Protein AF-A0AAV0C1N6-F1 (afdb_monomer_lite)

Secondary structure (DSSP, 8-state):
---S---GGGPPPTT--S--PPPPTTPPPHHHHHHHHHHHHH----TTTS--GGGGEETTTTEE-TT--HHHHHHIIIIIHHHHHTTTS-HHHHHHHHHHHHHHHHHT-SS--HHHHHHHHHHHHHHHHHHHTTS-GGG--HHHHGGGGHHHHHHHH--GGGT-HHHHHHHHHHHHHT-S-GGGHHHHHHHHHHHHHHHHHHTTTS-TTS--TTTSPPTT---S----TTS-GGG--SS-S----

Sequence (245 aa):
MTIWCDRPELSVDLEYQGKEVPKAVYQVTEPQKAAILQWLASQKFPDGYCSNLSRCVDMNKLTTTASMKTHDAHVIMQRLLPIALKEMLPEHVWSCITEISLLFQSICSSVLDAASLRRLQESVPILMCNLEKIMPPSFFDTMEHLIIHLPYEALTAGPVFYRWMYRFERFLGELKKKVTNKAHVEASICQAYLQQEISTFSSFYFERDVITRRKRPARNDDIGEDLYENVVSIFNYPGRGKGAA

Foldseek 3Di:
DPDPDPDPQQDDDPVDDDDDGRDAQLDFDLVLLLVLLVVQQPAFFFPPQAPRQVQQGDNVVSDGHPPHDPSNVLCCQQPVVLVSCVVGGDPLNSVLSNVRSPLSVQLQDPDHDLVVLVVCLVCVVVSLVSVPNRDDPVVDDVVSVCSSCSSVCCNPVNHCVVVDCPVVVVVVVVLVVQQPDPVCSPVSSVVSVVVVVVQVVVVVVDDLPDDGPVNPADVWNDPDDDDDPPHDPVRPDPGDRDDDD

pLDDT: mean 83.15, std 16.11, range [27.39, 96.75]

Radius of gyration: 23.85 Å; chains: 1; bounding box: 55×53×66 Å

Organism: NCBI:txid186058

InterPro domains:
  IPR025452 Domain of unknown function DUF4218 [PF13960] (107-220)

Structure (mmCIF, N/CA/C/O backbone):
data_AF-A0AAV0C1N6-F1
#
_entry.id   AF-A0AAV0C1N6-F1
#
loop_
_atom_site.group_PDB
_atom_site.id
_atom_site.type_symbol
_atom_site.label_atom_id
_atom_site.label_alt_id
_atom_site.label_comp_id
_atom_site.label_asym_id
_atom_site.label_entity_id
_atom_site.label_seq_id
_atom_site.pdbx_PDB_ins_code
_atom_site.Cartn_x
_atom_site.Cartn_y
_atom_site.Cartn_z
_atom_site.occupancy
_atom_site.B_iso_or_equiv
_atom_site.auth_seq_id
_atom_site.auth_comp_id
_atom_site.auth_asym_id
_atom_site.auth_atom_id
_atom_site.pdbx_PDB_model_num
ATOM 1 N N . MET A 1 1 ? -24.575 26.498 21.520 1.00 47.03 1 MET A N 1
ATOM 2 C CA . MET A 1 1 ? -23.269 25.965 21.085 1.00 47.03 1 MET A CA 1
ATOM 3 C C . MET A 1 1 ? -23.549 24.892 20.057 1.00 47.03 1 MET A C 1
ATOM 5 O O . MET A 1 1 ? -24.262 23.954 20.382 1.00 47.03 1 MET A O 1
ATOM 9 N N . THR A 1 2 ? -23.088 25.062 18.821 1.00 49.09 2 THR A N 1
ATOM 10 C CA . THR A 1 2 ? -23.138 23.991 17.816 1.00 49.09 2 THR A CA 1
ATOM 11 C C . THR A 1 2 ? -22.336 22.816 18.368 1.00 49.09 2 THR A C 1
ATOM 13 O O . THR A 1 2 ? -21.211 23.028 18.812 1.00 49.09 2 THR A O 1
ATOM 16 N N . ILE A 1 3 ? -22.912 21.618 18.431 1.00 56.94 3 ILE A N 1
ATOM 17 C CA . ILE A 1 3 ? -22.181 20.406 18.814 1.00 56.94 3 ILE A CA 1
ATOM 18 C C . ILE A 1 3 ? -21.429 19.962 17.558 1.00 56.94 3 ILE A C 1
ATOM 20 O O . ILE A 1 3 ? -22.053 19.606 16.564 1.00 56.94 3 ILE A O 1
ATOM 24 N N . TRP A 1 4 ? -20.098 20.066 17.569 1.00 57.09 4 TRP A N 1
ATOM 25 C CA . TRP A 1 4 ? -19.252 19.713 16.416 1.00 57.09 4 TRP A CA 1
ATOM 26 C C . TRP A 1 4 ? -18.982 18.201 16.342 1.00 57.09 4 TRP A C 1
ATOM 28 O O . TRP A 1 4 ? -18.571 17.704 15.300 1.00 57.09 4 TRP A O 1
ATOM 38 N N . CYS A 1 5 ? -19.208 17.469 17.438 1.00 64.50 5 CYS A N 1
ATOM 39 C CA . CYS A 1 5 ? -19.011 16.026 17.536 1.00 64.50 5 CYS A CA 1
ATOM 40 C C . CYS A 1 5 ? -20.025 15.438 18.531 1.00 64.50 5 CYS A C 1
ATOM 42 O O . CYS A 1 5 ? -19.961 15.746 19.720 1.00 64.50 5 CYS A O 1
ATOM 44 N N . ASP A 1 6 ? -20.964 14.627 18.043 1.00 67.44 6 ASP A N 1
ATOM 45 C CA . ASP A 1 6 ? -21.981 13.930 18.846 1.00 67.44 6 ASP A CA 1
ATOM 46 C C . ASP A 1 6 ? -21.521 12.495 19.144 1.00 67.44 6 ASP A C 1
ATOM 48 O O . ASP A 1 6 ? -22.031 11.524 18.590 1.00 67.44 6 ASP A O 1
ATOM 52 N N . ARG A 1 7 ? -20.449 12.375 19.937 1.00 72.19 7 ARG A N 1
ATOM 53 C CA . ARG A 1 7 ? -19.881 11.090 20.379 1.00 72.19 7 ARG A CA 1
ATOM 54 C C . ARG A 1 7 ? -19.762 11.057 21.899 1.00 72.19 7 ARG A C 1
ATOM 56 O O . ARG A 1 7 ? -18.668 11.277 22.431 1.00 72.19 7 ARG A O 1
ATOM 63 N N . PRO A 1 8 ? -20.879 10.846 22.616 1.00 71.00 8 PRO A N 1
ATOM 64 C CA . PRO A 1 8 ? -20.886 10.831 24.076 1.00 71.00 8 PRO A CA 1
ATOM 65 C C . PRO A 1 8 ? -19.970 9.741 24.653 1.00 71.00 8 PRO A C 1
ATOM 67 O O . PRO A 1 8 ? -19.399 9.922 25.719 1.00 71.00 8 PRO A O 1
ATOM 70 N N . GLU A 1 9 ? -19.743 8.642 23.933 1.00 71.12 9 GLU A N 1
ATOM 71 C CA . GLU A 1 9 ? -18.827 7.570 24.333 1.00 71.12 9 GLU A CA 1
ATOM 72 C C . GLU A 1 9 ? -17.346 7.985 24.359 1.00 71.12 9 GLU A C 1
ATOM 74 O O . GLU A 1 9 ? -16.529 7.294 24.963 1.00 71.12 9 GLU A O 1
ATOM 79 N N . LEU A 1 10 ? -16.998 9.110 23.727 1.00 74.75 10 LEU A N 1
ATOM 80 C CA . LEU A 1 10 ? -15.653 9.691 23.721 1.00 74.75 10 LEU A CA 1
ATOM 81 C C . LEU A 1 10 ? -15.563 11.000 24.519 1.00 74.75 10 LEU A C 1
ATOM 83 O O . LEU A 1 10 ? -14.530 11.672 24.466 1.00 74.75 10 LEU A O 1
ATOM 87 N N . SER A 1 11 ? -16.619 11.390 25.244 1.00 71.88 11 SER A N 1
ATOM 88 C CA . SER A 1 11 ? -16.603 12.626 26.024 1.00 71.88 11 SER A CA 1
ATOM 89 C C . SER A 1 11 ? -15.612 12.521 27.182 1.00 71.88 11 SER A C 1
ATOM 91 O O . SER A 1 11 ? -15.685 11.593 27.987 1.00 71.88 11 SER A O 1
ATOM 93 N N . VAL A 1 12 ? -14.701 13.488 27.276 1.00 70.50 12 VAL A N 1
ATOM 94 C CA . VAL A 1 12 ? -13.804 13.640 28.426 1.00 70.50 12 VAL A CA 1
ATOM 95 C C . VAL A 1 12 ? -14.460 14.607 29.404 1.00 70.50 12 VAL A C 1
ATOM 97 O O . VAL A 1 12 ? -14.842 15.709 29.007 1.00 70.50 12 VAL A O 1
ATOM 100 N N . ASP A 1 13 ? -14.592 14.205 30.667 1.00 65.38 13 ASP A N 1
ATOM 101 C CA . ASP A 1 13 ? -15.149 15.071 31.706 1.00 65.38 13 ASP A CA 1
ATOM 102 C C . ASP A 1 13 ? -14.221 16.276 31.942 1.00 65.38 13 ASP A C 1
ATOM 104 O O . ASP A 1 13 ? -13.035 16.120 32.248 1.00 65.38 13 ASP A O 1
ATOM 108 N N . LEU A 1 14 ? -14.747 17.493 31.770 1.00 62.44 14 LEU A N 1
ATOM 109 C CA . LEU A 1 14 ? -13.958 18.736 31.798 1.00 62.44 14 LEU A CA 1
ATOM 110 C C . LEU A 1 14 ? -13.447 19.105 33.204 1.00 62.44 14 LEU A C 1
ATOM 112 O O . LEU A 1 14 ? -12.559 19.946 33.329 1.00 62.44 14 LEU A O 1
ATOM 116 N N . GLU A 1 15 ? -13.968 18.468 34.255 1.00 64.38 15 GLU A N 1
ATOM 117 C CA . GLU A 1 15 ? -13.554 18.676 35.652 1.00 64.38 15 GLU A CA 1
ATOM 118 C C . GLU A 1 15 ? -12.385 17.764 36.096 1.00 64.38 15 GLU A C 1
ATOM 120 O O . GLU A 1 15 ? -12.012 17.745 37.270 1.00 64.38 15 GLU A O 1
ATOM 125 N N . TYR A 1 16 ? -11.783 16.981 35.191 1.00 56.47 16 TYR A N 1
ATOM 126 C CA . TYR A 1 16 ? -11.083 15.758 35.592 1.00 56.47 16 TYR A CA 1
ATOM 127 C C . TYR A 1 16 ? -9.547 15.832 35.718 1.00 56.47 16 TYR A C 1
ATOM 129 O O . TYR A 1 16 ? -8.805 16.079 34.767 1.00 56.47 16 TYR A O 1
ATOM 137 N N . GLN A 1 17 ? -9.065 15.499 36.923 1.00 54.69 17 GLN A N 1
ATOM 138 C CA . GLN A 1 17 ? -7.661 15.359 37.328 1.00 54.69 17 GLN A CA 1
ATOM 139 C C . GLN A 1 17 ? -7.083 13.967 36.980 1.00 54.69 17 GLN A C 1
ATOM 141 O O . GLN A 1 17 ? -6.813 13.148 37.857 1.00 54.69 17 GLN A O 1
ATOM 146 N N . GLY A 1 18 ? -6.848 13.696 35.695 1.00 57.91 18 GLY A N 1
ATOM 147 C CA . GLY A 1 18 ? -5.822 12.723 35.287 1.00 57.91 18 GLY A CA 1
ATOM 148 C C . GLY A 1 18 ? -6.138 11.224 35.401 1.00 57.91 18 GLY A C 1
ATOM 149 O O . GLY A 1 18 ? -5.223 10.446 35.667 1.00 57.91 18 GLY A O 1
ATOM 150 N N . LYS A 1 19 ? -7.369 10.774 35.138 1.00 61.16 19 LYS A N 1
ATOM 151 C CA . LYS A 1 19 ? -7.643 9.345 34.892 1.00 61.16 19 LYS A CA 1
ATOM 152 C C . LYS A 1 19 ? -8.283 9.109 33.512 1.00 61.16 19 LYS A C 1
ATOM 154 O O . LYS A 1 19 ? -8.928 9.978 32.943 1.00 61.16 19 LYS A O 1
ATOM 159 N N . GLU A 1 20 ? -7.964 7.935 32.987 1.00 63.69 20 GLU A N 1
ATOM 160 C CA . GLU A 1 20 ? -8.370 7.257 31.749 1.00 63.69 20 GLU A CA 1
ATOM 161 C C . GLU A 1 20 ? -9.344 7.979 30.796 1.00 63.69 20 GLU A C 1
ATOM 163 O O . GLU A 1 20 ? -10.537 8.108 31.051 1.00 63.69 20 GLU A O 1
ATOM 168 N N . VAL A 1 21 ? -8.817 8.363 29.627 1.00 71.75 21 VAL A N 1
ATOM 169 C CA . VAL A 1 21 ? -9.611 8.769 28.458 1.00 71.75 21 VAL A CA 1
ATOM 170 C C . VAL A 1 21 ? -10.354 7.537 27.923 1.00 71.75 21 VAL A C 1
ATOM 172 O O . VAL A 1 21 ? -9.720 6.484 27.777 1.00 71.75 21 VAL A O 1
ATOM 175 N N . PRO A 1 22 ? -11.660 7.634 27.604 1.00 76.12 22 PRO A N 1
ATOM 176 C CA . PRO A 1 22 ? -12.406 6.517 27.042 1.00 76.12 22 PRO A CA 1
ATOM 177 C C . PRO A 1 22 ? -11.740 6.004 25.763 1.00 76.12 22 PRO A C 1
ATOM 179 O O . PRO A 1 22 ? -11.339 6.761 24.875 1.00 76.12 22 PRO A O 1
ATOM 182 N N . LYS A 1 23 ? -11.594 4.682 25.691 1.00 81.50 23 LYS A N 1
ATOM 183 C CA . LYS A 1 23 ? -10.919 4.016 24.583 1.00 81.50 23 LYS A CA 1
ATOM 184 C C . LYS A 1 23 ? -11.791 4.086 23.332 1.00 81.50 23 LYS A C 1
ATOM 186 O O . LYS A 1 23 ? -12.927 3.617 23.336 1.00 81.50 23 LYS A O 1
ATOM 191 N N . ALA A 1 24 ? -11.232 4.593 22.239 1.00 86.56 24 ALA A N 1
ATOM 192 C CA . ALA A 1 24 ? -11.947 4.621 20.973 1.00 86.56 24 ALA A CA 1
ATOM 193 C C . ALA A 1 24 ? -12.161 3.219 20.390 1.00 86.56 24 ALA A C 1
ATOM 195 O O . ALA A 1 24 ? -11.314 2.333 20.519 1.00 86.56 24 ALA A O 1
ATOM 196 N N . VAL A 1 25 ? -13.279 3.039 19.684 1.00 89.31 25 VAL A N 1
ATOM 197 C CA . VAL A 1 25 ? -13.686 1.757 19.075 1.00 89.31 25 VAL A CA 1
ATOM 198 C C . VAL A 1 25 ? -12.683 1.218 18.047 1.00 89.31 25 VAL A C 1
ATOM 200 O O . VAL A 1 25 ? -12.609 0.011 17.833 1.00 89.31 25 VAL A O 1
ATOM 203 N N . TYR A 1 26 ? -11.881 2.098 17.442 1.00 88.38 26 TYR A N 1
ATOM 204 C CA . TYR A 1 26 ? -10.821 1.758 16.488 1.00 88.38 26 TYR A CA 1
ATOM 205 C C . TYR A 1 26 ? -9.457 1.486 17.149 1.00 88.38 26 TYR A C 1
ATOM 207 O O . TYR A 1 26 ? -8.487 1.161 16.466 1.00 88.38 26 TYR A O 1
ATOM 215 N N . GLN A 1 27 ? -9.338 1.639 18.471 1.00 90.19 27 GLN A N 1
ATOM 216 C CA . GLN A 1 27 ? -8.071 1.472 19.173 1.00 90.19 27 GLN A CA 1
ATOM 217 C C . GLN A 1 27 ? -7.846 0.005 19.566 1.00 90.19 27 GLN A C 1
ATOM 219 O O . GLN A 1 27 ? -8.648 -0.613 20.264 1.00 90.19 27 GLN A O 1
ATOM 224 N N . VAL A 1 28 ? -6.689 -0.542 19.203 1.00 91.69 28 VAL A N 1
ATOM 225 C CA . VAL A 1 28 ? -6.221 -1.860 19.665 1.00 91.69 28 VAL A CA 1
ATOM 226 C C . VAL A 1 28 ? -5.420 -1.736 20.969 1.00 91.69 28 VAL A C 1
ATOM 228 O O . VAL A 1 28 ? -4.717 -0.745 21.185 1.00 91.69 28 VAL A O 1
ATOM 231 N N . THR A 1 29 ? -5.546 -2.719 21.866 1.00 92.31 29 THR A N 1
ATOM 232 C CA . THR A 1 29 ? -4.771 -2.787 23.121 1.00 92.31 29 THR A CA 1
ATOM 233 C C . THR A 1 29 ? -3.306 -3.141 22.852 1.00 92.31 29 THR A C 1
ATOM 235 O O . THR A 1 29 ? -2.970 -3.631 21.777 1.00 92.31 29 THR A O 1
ATOM 238 N N . GLU A 1 30 ? -2.409 -2.925 23.816 1.00 92.50 30 GLU A N 1
ATOM 239 C CA . GLU A 1 30 ? -0.997 -3.313 23.659 1.00 92.50 30 GLU A CA 1
ATOM 240 C C . GLU A 1 30 ? -0.789 -4.817 23.398 1.00 92.50 30 GLU A C 1
ATOM 242 O O . GLU A 1 30 ? -0.046 -5.135 22.468 1.00 92.50 30 GLU A O 1
ATOM 247 N N . PRO A 1 31 ? -1.479 -5.751 24.091 1.00 94.38 31 PRO A N 1
ATOM 248 C CA . PRO A 1 31 ? -1.412 -7.171 23.746 1.00 94.38 31 PRO A CA 1
ATOM 249 C C . PRO A 1 31 ? -1.870 -7.462 22.312 1.00 94.38 31 PRO A C 1
ATOM 251 O O . PRO A 1 31 ? -1.223 -8.231 21.603 1.00 94.38 31 PRO A O 1
ATOM 254 N N . GLN A 1 32 ? -2.947 -6.808 21.855 1.00 94.44 32 GLN A N 1
ATOM 255 C CA . GLN A 1 32 ? -3.422 -6.938 20.474 1.00 94.44 32 GLN A CA 1
ATOM 256 C C . GLN A 1 32 ? -2.386 -6.393 19.480 1.00 94.44 32 GLN A C 1
ATOM 258 O O . GLN A 1 32 ? -2.094 -7.047 18.483 1.00 94.44 32 GLN A O 1
ATOM 263 N N . LYS A 1 33 ? -1.768 -5.236 19.763 1.00 94.25 33 LYS A N 1
ATOM 264 C CA . LYS A 1 33 ? -0.683 -4.676 18.938 1.00 94.25 33 LYS A CA 1
ATOM 265 C C . LYS A 1 33 ? 0.504 -5.628 18.846 1.00 94.25 33 LYS A C 1
ATOM 267 O O . LYS A 1 33 ? 1.001 -5.858 17.748 1.00 94.25 33 LYS A O 1
ATOM 272 N N . ALA A 1 34 ? 0.943 -6.195 19.969 1.00 95.62 34 ALA A N 1
ATOM 273 C CA . ALA A 1 34 ? 2.042 -7.155 19.993 1.00 95.62 34 ALA A CA 1
ATOM 274 C C . ALA A 1 34 ? 1.727 -8.388 19.132 1.00 95.62 34 ALA A C 1
ATOM 276 O O . ALA A 1 34 ? 2.558 -8.785 18.317 1.00 95.62 34 ALA A O 1
ATOM 277 N N . ALA A 1 35 ? 0.510 -8.932 19.241 1.00 95.75 35 ALA A N 1
ATOM 278 C CA . ALA A 1 35 ? 0.059 -10.055 18.422 1.00 95.75 35 ALA A CA 1
ATOM 279 C C . ALA A 1 35 ? 0.029 -9.710 16.922 1.00 95.75 35 ALA A C 1
ATOM 281 O O . ALA A 1 35 ? 0.558 -10.469 16.108 1.00 95.75 35 ALA A O 1
ATOM 282 N N . ILE A 1 36 ? -0.515 -8.543 16.555 1.00 94.69 36 ILE A N 1
ATOM 283 C CA . ILE A 1 36 ? -0.552 -8.057 15.166 1.00 94.69 36 ILE A CA 1
ATOM 284 C C . ILE A 1 36 ? 0.864 -7.923 14.601 1.00 94.69 36 ILE A C 1
ATOM 286 O O . ILE A 1 36 ? 1.132 -8.382 13.494 1.00 94.69 36 ILE A O 1
ATOM 290 N N . LEU A 1 37 ? 1.779 -7.303 15.346 1.00 94.56 37 LEU A N 1
ATOM 291 C CA . LEU A 1 37 ? 3.147 -7.056 14.892 1.00 94.56 37 LEU A CA 1
ATOM 292 C C . LEU A 1 37 ? 3.970 -8.341 14.802 1.00 94.56 37 LEU A C 1
ATOM 294 O O . LEU A 1 37 ? 4.727 -8.516 13.847 1.00 94.56 37 LEU A O 1
ATOM 298 N N . GLN A 1 38 ? 3.783 -9.267 15.741 1.00 94.75 38 GLN A N 1
ATOM 299 C CA . GLN A 1 38 ? 4.402 -10.587 15.686 1.00 94.75 38 GLN A CA 1
ATOM 300 C C . GLN A 1 38 ? 3.891 -11.393 14.486 1.00 94.75 38 GLN A C 1
ATOM 302 O O . GLN A 1 38 ? 4.687 -12.016 13.782 1.00 94.75 38 GLN A O 1
ATOM 307 N N . TRP A 1 39 ? 2.582 -11.349 14.218 1.00 94.75 39 TRP A N 1
ATOM 308 C CA . TRP A 1 39 ? 1.996 -11.948 13.021 1.00 94.75 39 TRP A CA 1
ATOM 309 C C . TRP A 1 39 ? 2.540 -11.293 11.749 1.00 94.75 39 TRP A C 1
ATOM 311 O O . TRP A 1 39 ? 2.964 -11.993 10.835 1.00 94.75 39 TRP A O 1
ATOM 321 N N . LEU A 1 40 ? 2.615 -9.962 11.699 1.00 92.75 40 LEU A N 1
ATOM 322 C CA . LEU A 1 40 ? 3.131 -9.234 10.542 1.00 92.75 40 LEU A CA 1
ATOM 323 C C . LEU A 1 40 ? 4.593 -9.597 10.249 1.00 92.75 40 LEU A C 1
ATOM 325 O O . LEU A 1 40 ? 4.960 -9.813 9.096 1.00 92.75 40 LEU A O 1
ATOM 329 N N . ALA A 1 41 ? 5.415 -9.716 11.295 1.00 91.75 41 ALA A N 1
ATOM 330 C CA . ALA A 1 41 ? 6.815 -10.110 11.189 1.00 91.75 41 ALA A CA 1
ATOM 331 C C . ALA A 1 41 ? 7.007 -11.574 10.757 1.00 91.75 41 ALA A C 1
ATOM 333 O O . ALA A 1 41 ? 8.065 -11.910 10.222 1.00 91.75 41 ALA A O 1
ATOM 334 N N . SER A 1 42 ? 6.016 -12.446 10.979 1.00 91.94 42 SER A N 1
ATOM 335 C CA . SER A 1 42 ? 6.075 -13.850 10.560 1.00 91.94 42 SER A CA 1
ATOM 336 C C . SER A 1 42 ? 5.644 -14.073 9.108 1.00 91.94 42 SER A C 1
ATOM 338 O O . SER A 1 42 ? 5.947 -15.130 8.546 1.00 91.94 42 SER A O 1
ATOM 340 N N . GLN A 1 43 ? 4.992 -13.085 8.481 1.00 89.38 43 GLN A N 1
ATOM 341 C CA . GLN A 1 43 ? 4.530 -13.196 7.099 1.00 89.38 43 GLN A CA 1
ATOM 342 C C . GLN A 1 43 ? 5.702 -13.260 6.117 1.00 89.38 43 GLN A C 1
ATOM 344 O O . GLN A 1 43 ? 6.675 -12.510 6.209 1.00 89.38 43 GLN A O 1
ATOM 349 N N . LYS A 1 44 ? 5.583 -14.154 5.133 1.00 86.25 44 LYS A N 1
ATOM 350 C CA . LYS A 1 44 ? 6.545 -14.319 4.041 1.00 86.25 44 LYS A CA 1
ATOM 351 C C . LYS A 1 44 ? 5.836 -14.161 2.710 1.00 86.25 44 LYS A C 1
ATOM 353 O O . LYS A 1 44 ? 4.728 -14.658 2.535 1.00 86.25 44 LYS A O 1
ATOM 358 N N . PHE A 1 45 ? 6.508 -13.497 1.778 1.00 83.50 45 PHE A N 1
ATOM 359 C CA . PHE A 1 45 ? 5.987 -13.213 0.448 1.00 83.50 45 PHE A CA 1
ATOM 360 C C . PHE A 1 45 ? 6.936 -13.741 -0.630 1.00 83.50 45 PHE A C 1
ATOM 362 O O . PHE A 1 45 ? 8.139 -13.857 -0.365 1.00 83.50 45 PHE A O 1
ATOM 369 N N . PRO A 1 46 ? 6.420 -14.028 -1.840 1.00 81.69 46 PRO A N 1
ATOM 370 C CA . PRO A 1 46 ? 7.256 -14.318 -2.999 1.00 81.69 46 PRO A CA 1
ATOM 371 C C . PRO A 1 46 ? 8.269 -13.200 -3.264 1.00 81.69 46 PRO A C 1
ATOM 373 O O . PRO A 1 46 ? 8.005 -12.019 -3.000 1.00 81.69 46 PRO A O 1
ATOM 376 N N . ASP A 1 47 ? 9.427 -13.562 -3.818 1.00 73.50 47 ASP A N 1
ATOM 377 C CA . ASP A 1 47 ? 10.445 -12.580 -4.184 1.00 73.50 47 ASP A CA 1
ATOM 378 C C . ASP A 1 47 ? 9.888 -11.512 -5.140 1.00 73.50 47 ASP A C 1
ATOM 380 O O . ASP A 1 47 ? 9.121 -11.787 -6.061 1.00 73.50 47 ASP A O 1
ATOM 384 N N . GLY A 1 48 ? 10.255 -10.257 -4.891 1.00 77.19 48 GLY A N 1
ATOM 385 C CA . GLY A 1 48 ? 9.753 -9.107 -5.643 1.00 77.19 48 GLY A CA 1
ATOM 386 C C . GLY A 1 48 ? 8.326 -8.650 -5.304 1.00 77.19 48 GLY A C 1
ATOM 387 O O . GLY A 1 48 ? 7.957 -7.559 -5.746 1.00 77.19 48 GLY A O 1
ATOM 388 N N . TYR A 1 49 ? 7.550 -9.398 -4.504 1.00 83.00 49 TYR A N 1
ATOM 389 C CA . TYR A 1 49 ? 6.180 -9.014 -4.131 1.00 83.00 49 TYR A CA 1
ATOM 390 C C . TYR A 1 49 ? 6.105 -8.010 -2.978 1.00 83.00 49 TYR A C 1
ATOM 392 O O . TYR A 1 49 ? 5.333 -7.063 -3.039 1.00 83.00 49 TYR A O 1
ATOM 400 N N . CYS A 1 50 ? 6.883 -8.202 -1.916 1.00 86.38 50 CYS A N 1
ATOM 401 C CA . CYS A 1 50 ? 6.962 -7.298 -0.768 1.00 86.38 50 CYS A CA 1
ATOM 402 C C . CYS A 1 50 ? 8.336 -7.467 -0.113 1.00 86.38 50 CYS A C 1
ATOM 404 O O . CYS A 1 50 ? 8.959 -8.525 -0.240 1.00 86.38 50 CYS A O 1
ATOM 406 N N . SER A 1 51 ? 8.856 -6.426 0.539 1.00 87.00 51 SER A N 1
ATOM 407 C CA . SER A 1 51 ? 10.086 -6.575 1.314 1.00 87.00 51 SER A CA 1
ATOM 408 C C . SER A 1 51 ? 9.847 -7.412 2.579 1.00 87.00 51 SER A C 1
ATOM 410 O O . SER A 1 51 ? 8.715 -7.731 2.938 1.00 87.00 51 SER A O 1
ATOM 412 N N . ASN A 1 52 ? 10.925 -7.817 3.257 1.00 88.69 52 ASN A N 1
ATOM 413 C CA . ASN A 1 52 ? 10.791 -8.557 4.507 1.00 88.69 52 ASN A CA 1
ATOM 414 C C . ASN A 1 52 ? 10.203 -7.647 5.602 1.00 88.69 52 ASN A C 1
ATOM 416 O O . ASN A 1 52 ? 10.933 -6.848 6.197 1.00 88.69 52 ASN A O 1
ATOM 420 N N . LEU A 1 53 ? 8.907 -7.819 5.883 1.00 89.75 53 LEU A N 1
ATOM 421 C CA . LEU A 1 53 ? 8.156 -7.025 6.856 1.00 89.75 53 LEU A CA 1
ATOM 422 C C . LEU A 1 53 ? 8.684 -7.163 8.285 1.00 89.75 53 LEU A C 1
ATOM 424 O O . LEU A 1 53 ? 8.505 -6.242 9.077 1.00 89.75 53 LEU A O 1
ATOM 428 N N . SER A 1 54 ? 9.414 -8.236 8.612 1.00 89.88 54 SER A N 1
ATOM 429 C CA . SER A 1 54 ? 10.055 -8.378 9.924 1.00 89.88 54 SER A CA 1
ATOM 430 C C . SER A 1 54 ? 11.057 -7.252 10.205 1.00 89.88 54 SER A C 1
ATOM 432 O O . SER A 1 54 ? 11.294 -6.909 11.358 1.00 89.88 54 SER A O 1
ATOM 434 N N . ARG A 1 55 ? 11.644 -6.651 9.158 1.00 89.56 55 ARG A N 1
ATOM 435 C CA . ARG A 1 55 ? 12.548 -5.494 9.275 1.00 89.56 55 ARG A CA 1
ATOM 436 C C . ARG A 1 55 ? 11.803 -4.173 9.475 1.00 89.56 55 ARG A C 1
ATOM 438 O O . ARG A 1 55 ? 12.433 -3.168 9.792 1.00 89.56 55 ARG A O 1
ATOM 445 N N . CYS A 1 56 ? 10.491 -4.171 9.256 1.00 89.94 56 CYS A N 1
ATOM 446 C CA . CYS A 1 56 ? 9.621 -3.009 9.387 1.00 89.94 56 CYS A CA 1
ATOM 447 C C . CYS A 1 56 ? 8.852 -2.991 10.714 1.00 89.94 56 CYS A C 1
ATOM 449 O O . CYS A 1 56 ? 8.013 -2.116 10.907 1.00 89.94 56 CYS A O 1
ATOM 451 N N . VAL A 1 57 ? 9.116 -3.933 11.623 1.00 91.81 57 VAL A N 1
ATOM 452 C CA . VAL A 1 57 ? 8.440 -4.056 12.918 1.00 91.81 57 VAL A CA 1
ATOM 453 C C . VAL A 1 57 ? 9.421 -3.748 14.048 1.00 91.81 57 VAL A C 1
ATOM 455 O O . VAL A 1 57 ? 10.513 -4.307 14.100 1.00 91.81 57 VAL A O 1
ATOM 458 N N . ASP A 1 58 ? 9.014 -2.879 14.973 1.00 92.31 58 ASP A N 1
ATOM 459 C CA . ASP A 1 58 ? 9.716 -2.599 16.224 1.00 92.31 58 ASP A CA 1
ATOM 460 C C . ASP A 1 58 ? 8.882 -3.135 17.396 1.00 92.31 58 ASP A C 1
ATOM 462 O O . ASP A 1 58 ? 7.912 -2.511 17.838 1.00 92.31 58 ASP A O 1
ATOM 466 N N . MET A 1 59 ? 9.267 -4.313 17.896 1.00 92.31 59 MET A N 1
ATOM 467 C CA . MET A 1 59 ? 8.593 -4.966 19.023 1.00 92.31 59 MET A CA 1
ATOM 468 C C . MET A 1 59 ? 8.834 -4.256 20.360 1.00 92.31 59 MET A C 1
ATOM 470 O O . MET A 1 59 ? 8.026 -4.417 21.268 1.00 92.31 59 MET A O 1
ATOM 474 N N . ASN A 1 60 ? 9.893 -3.449 20.491 1.00 90.94 60 ASN A N 1
ATOM 475 C CA . ASN A 1 60 ? 10.155 -2.706 21.727 1.00 90.94 60 ASN A CA 1
ATOM 476 C C . ASN A 1 60 ? 9.216 -1.503 21.850 1.00 90.94 60 ASN A C 1
ATOM 478 O O . ASN A 1 60 ? 8.768 -1.171 22.942 1.00 90.94 60 ASN A O 1
ATOM 482 N N . LYS A 1 61 ? 8.918 -0.847 20.723 1.00 91.75 61 LYS A N 1
ATOM 483 C CA . LYS A 1 61 ? 8.011 0.311 20.661 1.00 91.75 61 LYS A CA 1
ATOM 484 C C . LYS A 1 61 ? 6.569 -0.049 20.295 1.00 91.75 61 LYS A C 1
ATOM 486 O O . LYS A 1 61 ? 5.739 0.851 20.208 1.00 91.75 61 LYS A O 1
ATOM 491 N N . LEU A 1 62 ? 6.283 -1.329 20.039 1.00 92.50 62 LEU A N 1
ATOM 492 C CA . LEU A 1 62 ? 4.998 -1.824 19.532 1.00 92.50 62 LEU A CA 1
ATOM 493 C C . LEU A 1 62 ? 4.474 -0.993 18.349 1.00 92.50 62 LEU A C 1
ATOM 495 O O . LEU A 1 62 ? 3.311 -0.586 18.307 1.00 92.50 62 LEU A O 1
ATOM 499 N N . THR A 1 63 ? 5.353 -0.738 17.379 1.00 91.25 63 THR A N 1
ATOM 500 C CA . THR A 1 63 ? 5.039 0.061 16.191 1.00 91.25 63 THR A CA 1
ATOM 501 C C . THR A 1 63 ? 5.737 -0.479 14.947 1.00 91.25 63 THR A C 1
ATOM 503 O O . THR A 1 63 ? 6.638 -1.316 15.022 1.00 91.25 63 THR A O 1
ATOM 506 N N . THR A 1 64 ? 5.334 0.013 13.782 1.00 87.69 64 THR A N 1
ATOM 507 C CA . THR A 1 64 ? 6.086 -0.181 12.543 1.00 87.69 64 THR A CA 1
ATOM 508 C C . THR A 1 64 ? 7.181 0.873 12.409 1.00 87.69 64 THR A C 1
ATOM 510 O O . THR A 1 64 ? 7.017 2.019 12.831 1.00 87.69 64 THR A O 1
ATOM 513 N N . THR A 1 65 ? 8.309 0.518 11.805 1.00 83.81 65 THR A N 1
ATOM 514 C CA . THR A 1 65 ? 9.444 1.431 11.659 1.00 83.81 65 THR A CA 1
ATOM 515 C C . THR A 1 65 ? 9.135 2.544 10.656 1.00 83.81 65 THR A C 1
ATOM 517 O O . THR A 1 65 ? 8.461 2.340 9.645 1.00 83.81 65 THR A O 1
ATOM 520 N N . ALA A 1 66 ? 9.723 3.724 10.875 1.00 73.81 66 ALA A N 1
ATOM 521 C CA . ALA A 1 66 ? 9.629 4.847 9.936 1.00 73.81 66 ALA A CA 1
ATOM 522 C C . ALA A 1 66 ? 10.307 4.572 8.574 1.00 73.81 66 ALA A C 1
ATOM 524 O O . ALA A 1 66 ? 10.182 5.357 7.642 1.00 73.81 66 ALA A O 1
ATOM 525 N N . SER A 1 67 ? 11.050 3.467 8.454 1.00 78.81 67 SER A N 1
ATOM 526 C CA . SER A 1 67 ? 11.760 3.054 7.240 1.00 78.81 67 SER A CA 1
ATOM 527 C C . SER A 1 67 ? 10.931 2.170 6.303 1.00 78.81 67 SER A C 1
ATOM 529 O O . SER A 1 67 ? 11.467 1.683 5.302 1.00 78.81 67 SER A O 1
ATOM 531 N N . MET A 1 68 ? 9.650 1.933 6.609 1.00 87.38 68 MET A N 1
ATOM 532 C CA . MET A 1 68 ? 8.767 1.166 5.735 1.00 87.38 68 MET A CA 1
ATOM 533 C C . MET A 1 68 ? 8.616 1.865 4.383 1.00 87.38 68 MET A C 1
ATOM 535 O O . MET A 1 68 ? 8.321 3.057 4.301 1.00 87.38 68 MET A O 1
ATOM 539 N N . LYS A 1 69 ? 8.814 1.115 3.298 1.00 86.38 69 LYS A N 1
ATOM 540 C CA . LYS A 1 69 ? 8.601 1.649 1.954 1.00 86.38 69 LYS A CA 1
ATOM 541 C C . LYS A 1 69 ? 7.107 1.751 1.680 1.00 86.38 69 LYS A C 1
ATOM 543 O O . LYS A 1 69 ? 6.340 0.873 2.062 1.00 86.38 69 LYS A O 1
ATOM 548 N N . THR A 1 70 ? 6.717 2.770 0.925 1.00 87.56 70 THR A N 1
ATOM 549 C CA . THR A 1 70 ? 5.331 3.007 0.484 1.00 87.56 70 THR A CA 1
ATOM 550 C C . THR A 1 70 ? 4.707 1.783 -0.186 1.00 87.56 70 THR A C 1
ATOM 552 O O . THR A 1 70 ? 3.564 1.444 0.091 1.00 87.56 70 THR A O 1
ATOM 555 N N . HIS A 1 71 ? 5.479 1.060 -0.997 1.00 87.69 71 HIS A N 1
ATOM 556 C CA . HIS A 1 71 ? 5.046 -0.201 -1.597 1.00 87.69 71 HIS A CA 1
ATOM 557 C C . HIS A 1 71 ? 4.652 -1.269 -0.561 1.00 87.69 71 HIS A C 1
ATOM 559 O O . HIS A 1 71 ? 3.638 -1.939 -0.728 1.00 87.69 71 HIS A O 1
ATOM 565 N N . ASP A 1 72 ? 5.425 -1.421 0.516 1.00 90.50 72 ASP A N 1
ATOM 566 C CA . ASP A 1 72 ? 5.128 -2.403 1.564 1.00 90.50 72 ASP A CA 1
ATOM 567 C C . ASP A 1 72 ? 3.909 -1.964 2.388 1.00 90.50 72 ASP A C 1
ATOM 569 O O . ASP A 1 72 ? 3.044 -2.782 2.697 1.00 90.50 72 ASP A O 1
ATOM 573 N N . ALA A 1 73 ? 3.769 -0.657 2.636 1.00 91.06 73 ALA A N 1
ATOM 574 C CA . ALA A 1 73 ? 2.567 -0.086 3.241 1.00 91.06 73 ALA A CA 1
ATOM 575 C C . ALA A 1 73 ? 1.311 -0.346 2.386 1.00 91.06 73 ALA A C 1
ATOM 577 O O . ALA A 1 73 ? 0.266 -0.713 2.920 1.00 91.06 73 ALA A O 1
ATOM 578 N N . HIS A 1 74 ? 1.414 -0.241 1.055 1.00 90.38 74 HIS A N 1
ATOM 579 C CA . HIS A 1 74 ? 0.325 -0.581 0.134 1.00 90.38 74 HIS A CA 1
ATOM 580 C C . HIS A 1 74 ? -0.054 -2.064 0.198 1.00 90.38 74 HIS A C 1
ATOM 582 O O . HIS A 1 74 ? -1.242 -2.382 0.200 1.00 90.38 74 HIS A O 1
ATOM 588 N N . VAL A 1 75 ? 0.923 -2.974 0.284 1.00 91.94 75 VAL A N 1
ATOM 589 C CA . VAL A 1 75 ? 0.649 -4.411 0.459 1.00 91.94 75 VAL A CA 1
ATOM 590 C C . VAL A 1 75 ? -0.097 -4.658 1.771 1.00 91.94 75 VAL A C 1
ATOM 592 O O . VAL A 1 75 ? -1.100 -5.377 1.778 1.00 91.94 75 VAL A O 1
ATOM 595 N N . ILE A 1 76 ? 0.335 -4.018 2.863 1.00 93.44 76 ILE A N 1
ATOM 596 C CA . ILE A 1 76 ? -0.352 -4.104 4.157 1.00 93.44 76 ILE A CA 1
ATOM 597 C C . ILE A 1 76 ? -1.794 -3.618 4.016 1.00 93.44 76 ILE A C 1
ATOM 599 O O . ILE A 1 76 ? -2.717 -4.368 4.322 1.00 93.44 76 ILE A O 1
ATOM 603 N N . MET A 1 77 ? -1.992 -2.413 3.485 1.00 93.38 77 MET A N 1
ATOM 604 C CA . MET A 1 77 ? -3.308 -1.800 3.320 1.00 93.38 77 MET A CA 1
ATOM 605 C C . MET A 1 77 ? -4.242 -2.634 2.435 1.00 93.38 77 MET A C 1
ATOM 607 O O . MET A 1 77 ? -5.412 -2.777 2.762 1.00 93.38 77 MET A O 1
ATOM 611 N N . GLN A 1 78 ? -3.757 -3.205 1.331 1.00 93.00 78 GLN A N 1
ATOM 612 C CA . GLN A 1 78 ? -4.599 -3.919 0.361 1.00 93.00 78 GLN A CA 1
ATOM 613 C C . GLN A 1 78 ? -4.909 -5.368 0.744 1.00 93.00 78 GLN A C 1
ATOM 615 O O . GLN A 1 78 ? -5.900 -5.926 0.268 1.00 93.00 78 GLN A O 1
ATOM 620 N N . ARG A 1 79 ? -4.027 -6.022 1.509 1.00 92.25 79 ARG A N 1
ATOM 621 C CA . ARG A 1 79 ? -4.088 -7.480 1.712 1.00 92.25 79 ARG A CA 1
ATOM 622 C C . ARG A 1 79 ? -4.060 -7.899 3.171 1.00 92.25 79 ARG A C 1
ATOM 624 O O . ARG A 1 79 ? -4.767 -8.833 3.531 1.00 92.25 79 ARG A O 1
ATOM 631 N N . LEU A 1 80 ? -3.236 -7.258 3.994 1.00 94.31 80 LEU A N 1
ATOM 632 C CA . LEU A 1 80 ? -2.931 -7.763 5.336 1.00 94.31 80 LEU A CA 1
ATOM 633 C C . LEU A 1 80 ? -3.790 -7.113 6.412 1.00 94.31 80 LEU A C 1
ATOM 635 O O . LEU A 1 80 ? -4.139 -7.777 7.380 1.00 94.31 80 LEU A O 1
ATOM 639 N N . LEU A 1 81 ? -4.160 -5.846 6.237 1.00 93.06 81 LEU A N 1
ATOM 640 C CA . LEU A 1 81 ? -4.896 -5.068 7.227 1.00 93.06 81 LEU A CA 1
ATOM 641 C C . LEU A 1 81 ? -6.253 -5.704 7.603 1.00 93.06 81 LEU A C 1
ATOM 643 O O . LEU A 1 81 ? -6.501 -5.852 8.802 1.00 93.06 81 LEU A O 1
ATOM 647 N N . PRO A 1 82 ? -7.084 -6.191 6.653 1.00 94.44 82 PRO A N 1
ATOM 648 C CA . PRO A 1 82 ? -8.331 -6.881 6.995 1.00 94.44 82 PRO A CA 1
ATOM 649 C C . PRO A 1 82 ? -8.100 -8.179 7.765 1.00 94.44 82 PRO A C 1
ATOM 651 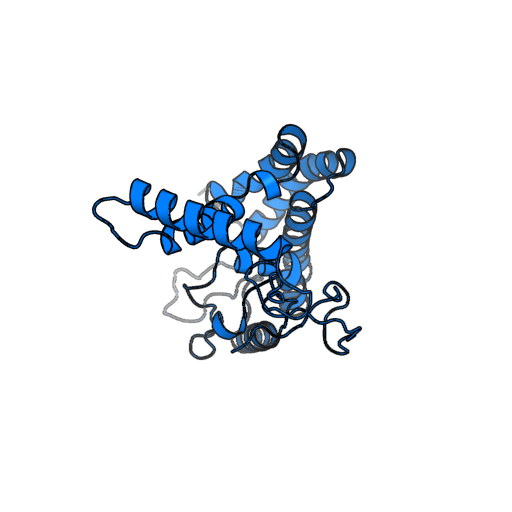O O . PRO A 1 82 ? -8.889 -8.537 8.633 1.00 94.44 82 PRO A O 1
ATOM 654 N N . ILE A 1 83 ? -7.016 -8.895 7.460 1.00 94.88 83 ILE A N 1
ATOM 655 C CA . ILE A 1 83 ? -6.690 -10.171 8.104 1.00 94.88 83 ILE A CA 1
ATOM 656 C C . ILE A 1 83 ? -6.205 -9.915 9.531 1.00 94.88 83 ILE A C 1
ATOM 658 O O . ILE A 1 83 ? -6.703 -10.525 10.472 1.00 94.88 83 ILE A O 1
ATOM 662 N N . ALA A 1 84 ? -5.282 -8.966 9.692 1.00 93.19 84 ALA A N 1
ATOM 663 C CA . ALA A 1 84 ? -4.680 -8.613 10.970 1.00 93.19 84 ALA A CA 1
ATOM 664 C C . ALA A 1 84 ? -5.702 -8.101 11.993 1.00 93.19 84 ALA A C 1
ATOM 666 O O . ALA A 1 84 ? -5.537 -8.315 13.191 1.00 93.19 84 ALA A O 1
ATOM 667 N N . LEU A 1 85 ? -6.742 -7.401 11.529 1.00 94.56 85 LEU A N 1
ATOM 668 C CA . LEU A 1 85 ? -7.681 -6.699 12.402 1.00 94.56 85 LEU A CA 1
ATOM 669 C C . LEU A 1 85 ? -9.006 -7.432 12.635 1.00 94.56 85 LEU A C 1
ATOM 671 O O . LEU A 1 85 ? -9.779 -6.987 13.482 1.00 94.56 85 LEU A O 1
ATOM 675 N N . LYS A 1 86 ? -9.264 -8.548 11.938 1.00 92.81 86 LYS A N 1
ATOM 676 C CA . LYS A 1 86 ? -10.556 -9.259 11.960 1.00 92.81 86 LYS A CA 1
ATOM 677 C C . LYS A 1 86 ? -11.055 -9.605 13.360 1.00 92.81 86 LYS A C 1
ATOM 679 O O . LYS A 1 86 ? -12.217 -9.385 13.665 1.00 92.81 86 LYS A O 1
ATOM 684 N N . GLU A 1 87 ? -10.178 -10.134 14.204 1.00 91.62 87 GLU A N 1
ATOM 685 C CA . GLU A 1 87 ? -10.518 -10.526 15.581 1.00 91.62 87 GLU A CA 1
ATOM 686 C C . GLU A 1 87 ? -10.143 -9.448 16.611 1.00 91.62 87 GLU A C 1
ATOM 688 O O . GLU A 1 87 ? -10.290 -9.644 17.815 1.00 91.62 87 GLU A O 1
ATOM 693 N N . MET A 1 88 ? -9.627 -8.304 16.152 1.00 92.56 88 MET A N 1
ATOM 694 C CA . MET A 1 88 ? -9.083 -7.253 17.018 1.00 92.56 88 MET A CA 1
ATOM 695 C C . MET A 1 88 ? -10.035 -6.069 17.183 1.00 92.56 88 MET A C 1
ATOM 697 O O . MET A 1 88 ? -9.935 -5.352 18.182 1.00 92.56 88 MET A O 1
ATOM 701 N N . LEU A 1 89 ? -10.931 -5.855 16.216 1.00 94.12 89 LEU A N 1
ATOM 702 C CA . LEU A 1 89 ? -11.828 -4.704 16.147 1.00 94.12 89 LEU A CA 1
ATOM 703 C C . LEU A 1 89 ? -13.302 -5.129 16.070 1.00 94.12 89 LEU A C 1
ATOM 705 O O . LEU A 1 89 ? -13.599 -6.217 15.579 1.00 94.12 89 LEU A O 1
ATOM 709 N N . PRO A 1 90 ? -14.241 -4.265 16.505 1.00 94.31 90 PRO A N 1
ATOM 710 C CA . PRO A 1 90 ? -15.666 -4.485 16.285 1.00 94.31 90 PRO A CA 1
ATOM 711 C C . PRO A 1 90 ? -16.001 -4.629 14.796 1.00 94.31 90 PRO A C 1
ATOM 713 O O . PRO A 1 90 ? -15.400 -3.960 13.953 1.00 94.31 90 PRO A O 1
ATOM 716 N N . GLU A 1 91 ? -17.018 -5.434 14.481 1.00 94.75 91 GLU A N 1
ATOM 717 C CA . GLU A 1 91 ? -17.393 -5.780 13.101 1.00 94.75 91 GLU A CA 1
ATOM 718 C C . GLU A 1 91 ? -17.619 -4.552 12.209 1.00 94.75 91 GLU A C 1
ATOM 720 O O . GLU A 1 91 ? -17.102 -4.499 11.097 1.00 94.75 91 GLU A O 1
ATOM 725 N N . HIS A 1 92 ? -18.306 -3.521 12.709 1.00 93.00 92 HIS A N 1
ATOM 726 C CA . HIS A 1 92 ? -18.564 -2.298 11.941 1.00 93.00 92 HIS A CA 1
ATOM 727 C C . HIS A 1 92 ? -17.281 -1.520 11.588 1.00 93.00 92 HIS A C 1
ATOM 729 O O . HIS A 1 92 ? -17.194 -0.934 10.508 1.00 93.00 92 HIS A O 1
ATOM 735 N N . VAL A 1 93 ? -16.267 -1.538 12.464 1.00 94.44 93 VAL A N 1
ATOM 736 C CA . VAL A 1 93 ? -14.960 -0.908 12.209 1.00 94.44 93 VAL A CA 1
ATOM 737 C C . VAL A 1 93 ? -14.164 -1.737 11.215 1.00 94.44 93 VAL A C 1
ATOM 739 O O . VAL A 1 93 ? -13.641 -1.214 10.231 1.00 94.44 93 VAL A O 1
ATOM 742 N N . TRP A 1 94 ? -14.099 -3.044 11.457 1.00 95.75 94 TRP A N 1
ATOM 743 C CA . TRP A 1 94 ? -13.392 -3.972 10.590 1.00 95.75 94 TRP A CA 1
ATOM 744 C C . TRP A 1 94 ? -13.976 -4.006 9.170 1.00 95.75 94 TRP A C 1
ATOM 746 O O . TRP A 1 94 ? -13.204 -4.030 8.209 1.00 95.75 94 TRP A O 1
ATOM 756 N N . SER A 1 95 ? -15.304 -3.943 9.018 1.00 95.38 95 SER A N 1
ATOM 757 C CA . SER A 1 95 ? -15.973 -3.884 7.710 1.00 95.38 95 SER A CA 1
ATOM 758 C C . SER A 1 95 ? -15.525 -2.660 6.920 1.00 95.38 95 SER A C 1
ATOM 760 O O . SER A 1 95 ? -15.089 -2.803 5.782 1.00 95.38 95 SER A O 1
ATOM 762 N N . CYS A 1 96 ? -15.511 -1.475 7.544 1.00 94.81 96 CYS A N 1
ATOM 763 C CA . CYS A 1 96 ? -15.069 -0.248 6.876 1.00 94.81 96 CYS A CA 1
ATOM 764 C C . CYS A 1 96 ? -13.603 -0.334 6.425 1.00 94.81 96 CYS A C 1
ATOM 766 O O . CYS A 1 96 ? -13.274 0.023 5.295 1.00 94.81 96 CYS A O 1
ATOM 768 N N . ILE A 1 97 ? -12.717 -0.860 7.277 1.00 94.81 97 ILE A N 1
ATOM 769 C CA . ILE A 1 97 ? -11.307 -1.073 6.915 1.00 94.81 97 ILE A CA 1
ATOM 770 C C . ILE A 1 97 ? -11.190 -2.069 5.754 1.00 94.81 97 ILE A C 1
ATOM 772 O O . ILE A 1 97 ? -10.418 -1.855 4.820 1.00 94.81 97 ILE A O 1
ATOM 776 N N . THR A 1 98 ? -11.978 -3.142 5.788 1.00 96.06 98 THR A N 1
ATOM 777 C CA . THR A 1 98 ? -11.989 -4.174 4.748 1.00 96.06 98 THR A CA 1
ATOM 778 C C . THR A 1 98 ? -12.478 -3.622 3.414 1.00 96.06 98 THR A C 1
ATOM 780 O O . THR A 1 98 ? -11.863 -3.892 2.385 1.00 96.06 98 THR A O 1
ATOM 783 N N . GLU A 1 99 ? -13.529 -2.804 3.411 1.00 95.56 99 GLU A N 1
ATOM 784 C CA . GLU A 1 99 ? -14.041 -2.136 2.213 1.00 95.56 99 GLU A CA 1
ATOM 785 C C . GLU A 1 99 ? -12.991 -1.213 1.581 1.00 95.56 99 GLU A C 1
ATOM 787 O O . GLU A 1 99 ? -12.809 -1.242 0.363 1.00 95.56 99 GLU A O 1
ATOM 792 N N . ILE A 1 100 ? -12.219 -0.475 2.389 1.00 94.94 100 ILE A N 1
ATOM 793 C CA . ILE A 1 100 ? -11.087 0.333 1.900 1.00 94.94 100 ILE A CA 1
ATOM 794 C C . ILE A 1 100 ? -10.010 -0.559 1.276 1.00 94.94 100 ILE A C 1
ATOM 796 O O . ILE A 1 100 ? -9.534 -0.288 0.170 1.00 94.94 100 ILE A O 1
ATOM 800 N N . SER A 1 101 ? -9.632 -1.654 1.938 1.00 95.81 101 SER A N 1
ATOM 801 C CA . SER A 1 101 ? -8.657 -2.605 1.394 1.00 95.81 101 SER A CA 1
ATOM 802 C C . SER A 1 101 ? -9.111 -3.199 0.056 1.00 95.81 101 SER A C 1
ATOM 804 O O . SER A 1 101 ? -8.314 -3.288 -0.882 1.00 95.81 101 SER A O 1
ATOM 806 N N . LEU A 1 102 ? -10.391 -3.565 -0.059 1.00 95.00 102 LEU A N 1
ATOM 807 C CA . LEU A 1 102 ? -10.993 -4.111 -1.278 1.00 95.00 102 LEU A CA 1
ATOM 808 C C . LEU A 1 102 ? -11.105 -3.068 -2.395 1.00 95.00 102 LEU A C 1
ATOM 810 O O . LEU A 1 102 ? -10.867 -3.395 -3.561 1.00 95.00 102 LEU A O 1
ATOM 814 N N . LEU A 1 103 ? -11.403 -1.813 -2.056 1.00 94.56 103 LEU A N 1
ATOM 815 C CA . LEU A 1 103 ? -11.385 -0.696 -2.995 1.00 94.56 103 LEU A CA 1
ATOM 816 C C . LEU A 1 103 ? -10.001 -0.551 -3.633 1.00 94.56 103 LEU A C 1
ATOM 818 O O . LEU A 1 103 ? -9.874 -0.580 -4.860 1.00 94.56 103 LEU A O 1
ATOM 822 N N . PHE A 1 104 ? -8.954 -0.443 -2.811 1.00 93.75 104 PHE A N 1
ATOM 823 C CA . PHE A 1 104 ? -7.591 -0.313 -3.320 1.00 93.75 104 PHE A CA 1
ATOM 824 C C . PHE A 1 104 ? -7.151 -1.555 -4.090 1.00 93.75 104 PHE A C 1
ATOM 826 O O . PHE A 1 104 ? -6.485 -1.420 -5.113 1.00 93.75 104 PHE A O 1
ATOM 833 N N . GLN A 1 105 ? -7.548 -2.753 -3.661 1.00 93.06 105 GLN A N 1
ATOM 834 C CA . GLN A 1 105 ? -7.288 -3.979 -4.413 1.00 93.06 105 GLN A CA 1
ATOM 835 C C . GLN A 1 105 ? -7.934 -3.944 -5.807 1.00 93.06 105 GLN A C 1
ATOM 837 O O . GLN A 1 105 ? -7.289 -4.319 -6.785 1.00 93.06 105 GLN A O 1
ATOM 842 N N . SER A 1 106 ? -9.173 -3.462 -5.904 1.00 92.88 106 SER A N 1
ATOM 843 C CA . SER A 1 106 ? -9.917 -3.382 -7.165 1.00 92.88 106 SER A CA 1
ATOM 844 C C . SER A 1 106 ? -9.302 -2.361 -8.122 1.00 92.88 106 SER A C 1
ATOM 846 O O . SER A 1 106 ? -9.076 -2.660 -9.292 1.00 92.88 106 SER A O 1
ATOM 848 N N . ILE A 1 107 ? -8.968 -1.169 -7.619 1.00 92.75 107 ILE A N 1
ATOM 849 C CA . ILE A 1 107 ? -8.382 -0.084 -8.419 1.00 92.75 107 ILE A CA 1
ATOM 850 C C . ILE A 1 107 ? -6.935 -0.397 -8.830 1.00 92.75 107 ILE A C 1
ATOM 852 O O . ILE A 1 107 ? -6.498 -0.014 -9.914 1.00 92.75 107 ILE A O 1
ATOM 856 N N . CYS A 1 108 ? -6.185 -1.119 -7.995 1.00 90.56 108 CYS A N 1
ATOM 857 C CA . CYS A 1 108 ? -4.798 -1.496 -8.283 1.00 90.56 108 CYS A CA 1
ATOM 858 C C . CYS A 1 108 ? -4.674 -2.815 -9.062 1.00 90.56 108 CYS A C 1
ATOM 860 O O . CYS A 1 108 ? -3.558 -3.303 -9.254 1.00 90.56 108 CYS A O 1
ATOM 862 N N . SER A 1 109 ? -5.789 -3.397 -9.509 1.00 89.94 109 SER A N 1
ATOM 863 C CA . SER A 1 109 ? -5.779 -4.588 -10.356 1.00 89.94 109 SER A CA 1
ATOM 864 C C . SER A 1 109 ? -5.086 -4.308 -11.695 1.00 89.94 109 SER A C 1
ATOM 866 O O . SER A 1 109 ? -5.194 -3.222 -12.269 1.00 89.94 109 SER A O 1
ATOM 868 N N . SER A 1 110 ? -4.376 -5.309 -12.222 1.00 86.81 110 SER A N 1
ATOM 869 C CA . SER A 1 110 ? -3.774 -5.245 -13.560 1.00 86.81 110 SER A CA 1
ATOM 870 C C . SER A 1 110 ? -4.828 -5.227 -14.669 1.00 86.81 110 SER A C 1
ATOM 872 O O . SER A 1 110 ? -4.582 -4.675 -15.740 1.00 86.81 110 SER A O 1
ATOM 874 N N . VAL A 1 111 ? -5.998 -5.807 -14.395 1.00 89.56 111 VAL A N 1
ATOM 875 C CA . VAL A 1 111 ? -7.157 -5.841 -15.287 1.00 89.56 111 VAL A CA 1
ATOM 876 C C . VAL A 1 111 ? -8.301 -5.107 -14.605 1.00 89.56 111 VAL A C 1
ATOM 878 O O . VAL A 1 111 ? -8.723 -5.483 -13.510 1.00 89.56 111 VAL A O 1
ATOM 881 N N . LEU A 1 112 ? -8.789 -4.056 -15.258 1.00 91.88 112 LEU A N 1
ATOM 882 C CA . LEU A 1 112 ? -9.875 -3.224 -14.756 1.00 91.88 112 LEU A CA 1
ATOM 883 C C . LEU A 1 112 ? -11.166 -3.525 -15.513 1.00 91.88 112 LEU A C 1
ATOM 885 O O . LEU A 1 112 ? -11.200 -3.471 -16.740 1.00 91.88 112 LEU A O 1
ATOM 889 N N . ASP A 1 113 ? -12.232 -3.795 -14.765 1.00 93.75 113 ASP A N 1
ATOM 890 C CA . ASP A 1 113 ? -13.589 -3.857 -15.297 1.00 93.75 113 ASP A CA 1
ATOM 891 C C . ASP A 1 113 ? -14.278 -2.498 -15.120 1.00 93.75 113 ASP A C 1
ATOM 893 O O . ASP A 1 113 ? -14.459 -2.009 -14.001 1.00 93.75 113 ASP A O 1
ATOM 897 N N . ALA A 1 114 ? -14.694 -1.896 -16.234 1.00 94.75 114 ALA A N 1
ATOM 898 C CA . ALA A 1 114 ? -15.336 -0.589 -16.234 1.00 94.75 114 ALA A CA 1
ATOM 899 C C . ALA A 1 114 ? -16.666 -0.586 -15.462 1.00 94.75 114 ALA A C 1
ATOM 901 O O . ALA A 1 114 ? -16.989 0.409 -14.813 1.00 94.75 114 ALA A O 1
ATOM 902 N N . ALA A 1 115 ? -17.434 -1.683 -15.495 1.00 95.81 115 ALA A N 1
ATOM 903 C CA . ALA A 1 115 ? -18.689 -1.770 -14.750 1.00 95.81 115 ALA A CA 1
ATOM 904 C C . ALA A 1 115 ? -18.435 -1.776 -13.236 1.00 95.81 115 ALA A C 1
ATOM 906 O O . ALA A 1 115 ? -19.098 -1.056 -12.487 1.00 95.81 115 ALA A O 1
ATOM 907 N N . SER A 1 116 ? -17.432 -2.532 -12.788 1.00 94.00 116 SER A N 1
ATOM 908 C CA . SER A 1 116 ? -16.991 -2.543 -11.393 1.00 94.00 116 SER A CA 1
ATOM 909 C C . SER A 1 116 ? -16.470 -1.183 -10.936 1.00 94.00 116 SER A C 1
ATOM 911 O O . SER A 1 116 ? -16.855 -0.733 -9.862 1.00 94.00 116 SER A O 1
ATOM 913 N N . LEU A 1 117 ? -15.678 -0.481 -11.751 1.00 95.81 117 LEU A N 1
ATOM 914 C CA . LEU A 1 117 ? -15.196 0.860 -11.402 1.00 95.81 117 LEU A CA 1
ATOM 915 C C . LEU A 1 117 ? -16.323 1.893 -11.276 1.00 95.81 117 LEU A C 1
ATOM 917 O O . LEU A 1 117 ? -16.264 2.730 -10.380 1.00 95.81 117 LEU A O 1
ATOM 921 N N . ARG A 1 118 ? -17.369 1.824 -12.112 1.00 96.44 118 ARG A N 1
ATOM 922 C CA . ARG A 1 118 ? -18.550 2.698 -11.971 1.00 96.44 118 ARG A CA 1
ATOM 923 C C . ARG A 1 118 ? -19.294 2.443 -10.662 1.00 96.44 118 ARG A C 1
ATOM 925 O O . ARG A 1 118 ? -19.618 3.395 -9.964 1.00 96.44 118 ARG A O 1
ATOM 932 N N . ARG A 1 119 ? -19.480 1.172 -10.283 1.00 96.12 119 ARG A N 1
ATOM 933 C CA . ARG A 1 119 ? -20.054 0.820 -8.972 1.00 96.12 119 ARG A CA 1
ATOM 934 C C . ARG A 1 119 ? -19.203 1.350 -7.820 1.00 96.12 119 ARG A C 1
ATOM 936 O O . ARG A 1 119 ? -19.747 1.886 -6.864 1.00 96.12 119 ARG A O 1
ATOM 943 N N . LEU A 1 120 ? -17.877 1.240 -7.929 1.00 95.88 120 LEU A N 1
ATOM 944 C CA . LEU A 1 120 ? -16.966 1.802 -6.931 1.00 95.88 120 LEU A CA 1
ATOM 945 C C . LEU A 1 120 ? -17.086 3.329 -6.860 1.00 95.88 120 LEU A C 1
ATOM 947 O O . LEU A 1 120 ? -17.115 3.883 -5.771 1.00 95.88 120 LEU A O 1
ATOM 951 N N . GLN A 1 121 ? -17.215 4.020 -7.993 1.00 96.19 121 GLN A N 1
ATOM 952 C CA . GLN A 1 121 ? -17.405 5.473 -8.011 1.00 96.19 121 GLN A CA 1
ATOM 953 C C . GLN A 1 121 ? -18.660 5.914 -7.236 1.00 96.19 121 GLN A C 1
ATOM 955 O O . GLN A 1 121 ? -18.636 6.956 -6.585 1.00 96.19 121 GLN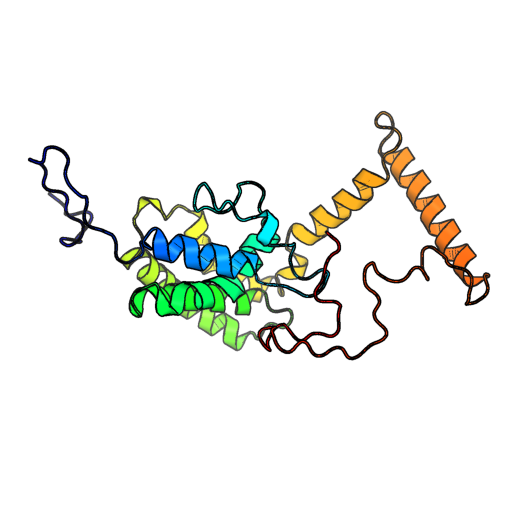 A O 1
ATOM 960 N N . GLU A 1 122 ? -19.728 5.117 -7.270 1.00 95.81 122 GLU A N 1
ATOM 961 C CA . GLU A 1 122 ? -20.958 5.367 -6.508 1.00 95.81 122 GLU A CA 1
ATOM 962 C C . GLU A 1 122 ? -20.821 4.995 -5.022 1.00 95.81 122 GLU A C 1
ATOM 964 O O . GLU A 1 122 ? -21.371 5.681 -4.161 1.00 95.81 122 GLU A O 1
ATOM 969 N N . SER A 1 123 ? -20.075 3.932 -4.696 1.00 95.50 123 SER A N 1
ATOM 970 C CA . SER A 1 123 ? -19.960 3.428 -3.321 1.00 95.50 123 SER A CA 1
ATOM 971 C C . SER A 1 123 ? -18.907 4.149 -2.476 1.00 95.50 123 SER A C 1
ATOM 973 O O . SER A 1 123 ? -19.046 4.225 -1.257 1.00 95.50 123 SER A O 1
ATOM 975 N N . VAL A 1 124 ? -17.841 4.678 -3.085 1.00 96.38 124 VAL A N 1
ATOM 976 C CA . VAL A 1 124 ? -16.719 5.293 -2.355 1.00 96.38 124 VAL A CA 1
ATOM 977 C C . VAL A 1 124 ? -17.124 6.510 -1.512 1.00 96.38 124 VAL A C 1
ATOM 979 O O . VAL A 1 124 ? -16.655 6.594 -0.379 1.00 96.38 124 VAL A O 1
ATOM 982 N N . PRO A 1 125 ? -18.002 7.428 -1.964 1.00 95.94 125 PRO A N 1
ATOM 983 C CA . PRO A 1 125 ? -18.482 8.511 -1.105 1.00 95.94 125 PRO A CA 1
ATOM 984 C C . PRO A 1 125 ? -19.161 7.999 0.174 1.00 95.94 125 PRO A C 1
ATOM 986 O O . PRO A 1 125 ? 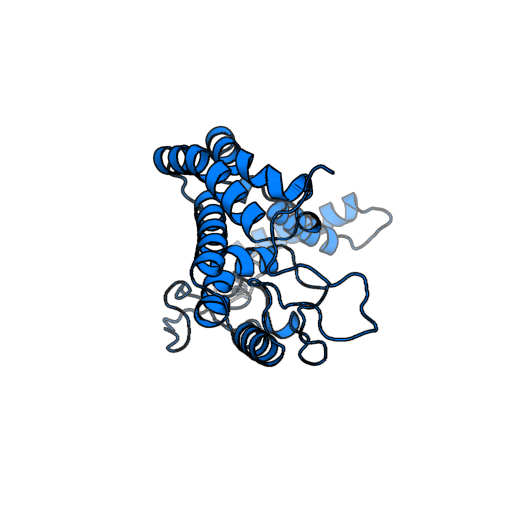-18.930 8.534 1.254 1.00 95.94 125 PRO A O 1
ATOM 989 N N . ILE A 1 126 ? -19.941 6.916 0.073 1.00 95.62 126 ILE A N 1
ATOM 990 C CA . ILE A 1 126 ? -20.600 6.284 1.227 1.00 95.62 126 ILE A CA 1
ATOM 991 C C . ILE A 1 126 ? -19.551 5.675 2.164 1.00 95.62 126 ILE A C 1
ATOM 993 O O . ILE A 1 126 ? -19.630 5.857 3.379 1.00 95.62 126 ILE A O 1
ATOM 997 N N . LEU A 1 127 ? -18.547 4.997 1.602 1.00 94.94 127 LEU A N 1
ATOM 998 C CA . LEU A 1 127 ? -17.426 4.442 2.357 1.00 94.94 127 LEU A CA 1
ATOM 999 C C . LEU A 1 127 ? -16.647 5.529 3.115 1.00 94.94 127 LEU A C 1
ATOM 1001 O O . LEU A 1 127 ? -16.338 5.339 4.289 1.00 94.94 127 LEU A O 1
ATOM 1005 N N . MET A 1 128 ? -16.385 6.678 2.486 1.00 94.94 128 MET A N 1
ATOM 1006 C CA . MET A 1 128 ? -15.732 7.816 3.145 1.00 94.94 128 MET A CA 1
ATOM 1007 C C . MET A 1 128 ? -16.560 8.336 4.321 1.00 94.94 128 MET A C 1
ATOM 1009 O O . MET A 1 128 ? -16.038 8.434 5.429 1.00 94.94 128 MET A O 1
ATOM 1013 N N . CYS A 1 129 ? -17.868 8.545 4.138 1.00 93.56 129 CYS A N 1
ATOM 1014 C CA . CYS A 1 129 ? -18.746 8.947 5.238 1.00 93.56 129 CYS A CA 1
ATOM 1015 C C . CYS A 1 129 ? -18.789 7.909 6.372 1.00 93.56 129 CYS A C 1
ATOM 1017 O O . CYS A 1 129 ? -18.876 8.269 7.546 1.00 93.56 129 CYS A O 1
ATOM 1019 N N . ASN A 1 130 ? -18.743 6.613 6.054 1.00 93.44 130 ASN A N 1
ATOM 1020 C CA . ASN A 1 130 ? -18.682 5.558 7.067 1.00 93.44 130 ASN A CA 1
ATOM 1021 C C . ASN A 1 130 ? -17.354 5.584 7.832 1.00 93.44 130 ASN A C 1
ATOM 1023 O O . ASN A 1 130 ? -17.351 5.421 9.052 1.00 93.44 130 ASN A O 1
ATOM 1027 N N . LEU A 1 131 ? -16.240 5.856 7.150 1.00 93.06 131 LEU A N 1
ATOM 1028 C CA . LEU A 1 131 ? -14.943 6.022 7.796 1.00 93.06 131 LEU A CA 1
ATOM 1029 C C . LEU A 1 131 ? -14.922 7.261 8.703 1.00 93.06 131 LEU A C 1
ATOM 1031 O O . LEU A 1 131 ? -14.431 7.175 9.827 1.00 93.06 131 LEU A O 1
ATOM 1035 N N . GLU A 1 132 ? -15.492 8.386 8.265 1.00 92.12 132 GLU A N 1
ATOM 1036 C CA . GLU A 1 132 ? -15.605 9.637 9.040 1.00 92.12 132 GLU A CA 1
ATOM 1037 C C . GLU A 1 132 ? -16.442 9.474 10.313 1.00 92.12 132 GLU A C 1
ATOM 1039 O O . GLU A 1 132 ? -16.147 10.069 11.353 1.00 92.12 132 GLU A O 1
ATOM 1044 N N . LYS A 1 133 ? -17.456 8.602 10.278 1.00 89.56 133 LYS A N 1
ATOM 1045 C CA . LYS A 1 133 ? -18.239 8.227 11.466 1.00 89.56 133 LYS A CA 1
ATOM 1046 C C . LYS A 1 133 ? -17.450 7.414 12.488 1.00 89.56 133 LYS A C 1
ATOM 1048 O O . LYS A 1 133 ? -17.893 7.307 13.626 1.00 89.56 133 LYS A O 1
ATOM 1053 N N . ILE A 1 134 ? -16.308 6.837 12.114 1.00 90.50 134 ILE A N 1
ATOM 1054 C CA . ILE A 1 134 ? -15.511 5.961 12.981 1.00 90.50 134 ILE A CA 1
ATOM 1055 C C . ILE A 1 134 ? -14.238 6.666 13.437 1.00 90.50 134 ILE A C 1
ATOM 1057 O O . ILE A 1 134 ? -13.972 6.730 14.635 1.00 90.50 134 ILE A O 1
ATOM 1061 N N . MET A 1 135 ? -13.476 7.228 12.506 1.00 90.31 135 MET A N 1
ATOM 1062 C CA . MET A 1 135 ? -12.181 7.856 12.759 1.00 90.31 135 MET A CA 1
ATOM 1063 C C . MET A 1 135 ? -12.350 9.278 13.328 1.00 90.31 135 MET A C 1
ATOM 1065 O O . MET A 1 135 ? -13.419 9.875 13.181 1.00 90.31 135 MET A O 1
ATOM 1069 N N . PRO A 1 136 ? -11.340 9.828 14.026 1.00 87.31 136 PRO A N 1
ATOM 1070 C CA . PRO A 1 136 ? -11.409 11.189 14.545 1.00 87.31 136 PRO A CA 1
ATOM 1071 C C . PRO A 1 136 ? -11.250 12.208 13.402 1.00 87.31 136 PRO A C 1
ATOM 1073 O O . PRO A 1 136 ? -10.528 11.924 12.449 1.00 87.31 136 PRO A O 1
ATOM 1076 N N . PRO A 1 137 ? -11.819 13.424 13.503 1.00 85.44 137 PRO A N 1
ATOM 1077 C CA . PRO A 1 137 ? -11.663 14.452 12.468 1.00 85.44 137 PRO A CA 1
ATOM 1078 C C . PRO A 1 137 ? -10.203 14.794 12.141 1.00 85.44 137 PRO A C 1
ATOM 1080 O O . PRO A 1 137 ? -9.890 15.121 11.006 1.00 85.44 137 PRO A O 1
ATOM 1083 N N . SER A 1 138 ? -9.290 14.666 13.110 1.00 87.50 138 SER A N 1
ATOM 1084 C CA . SER A 1 138 ? -7.851 14.889 12.912 1.00 87.50 138 SER A CA 1
ATOM 1085 C C . SER A 1 138 ? -7.166 13.858 12.012 1.00 87.50 138 SER A C 1
ATOM 1087 O O . SER A 1 138 ? -6.031 14.085 11.607 1.00 87.50 138 SER A O 1
ATOM 1089 N N . PHE A 1 139 ? -7.816 12.725 11.738 1.00 89.56 139 PHE A N 1
ATOM 1090 C CA . PHE A 1 139 ? -7.328 11.730 10.786 1.00 89.56 139 PHE A CA 1
ATOM 1091 C C . PHE A 1 139 ? -7.542 12.167 9.334 1.00 89.56 139 PHE A C 1
ATOM 1093 O O . PHE A 1 139 ? -6.827 11.693 8.465 1.00 89.56 139 PHE A O 1
ATOM 1100 N N . PHE A 1 140 ? -8.514 13.042 9.071 1.00 90.50 140 PHE A N 1
ATOM 1101 C CA . PHE A 1 140 ? -8.872 13.430 7.715 1.00 90.50 140 PHE A CA 1
ATOM 1102 C C . PHE A 1 140 ? -8.262 14.776 7.355 1.00 90.50 140 PHE A C 1
ATOM 1104 O O . PHE A 1 140 ? -8.645 15.818 7.890 1.00 90.50 140 PHE A O 1
ATOM 1111 N N . ASP A 1 141 ? -7.361 14.754 6.386 1.00 90.44 141 ASP A N 1
ATOM 1112 C CA . ASP A 1 141 ? -6.962 15.908 5.610 1.00 90.44 141 ASP A CA 1
ATOM 1113 C C . ASP A 1 141 ? -7.468 15.773 4.157 1.00 90.44 141 ASP A C 1
ATOM 1115 O O . ASP A 1 141 ? -8.407 15.031 3.852 1.00 90.44 141 ASP A O 1
ATOM 1119 N N . THR A 1 142 ? -6.936 16.581 3.241 1.00 91.62 142 THR A N 1
ATOM 1120 C CA . THR A 1 142 ? -7.382 16.559 1.838 1.00 91.62 142 THR A CA 1
ATOM 1121 C C . THR A 1 142 ? -7.033 15.234 1.145 1.00 91.62 142 THR A C 1
ATOM 1123 O O . THR A 1 142 ? -7.736 14.827 0.224 1.00 91.62 142 THR A O 1
ATOM 1126 N N . MET A 1 143 ? -5.984 14.542 1.591 1.00 91.31 143 MET A N 1
ATOM 1127 C CA . MET A 1 143 ? -5.443 13.322 0.999 1.00 91.31 143 MET A CA 1
ATOM 1128 C C . MET A 1 143 ? -6.374 12.125 1.176 1.00 91.31 143 MET A C 1
ATOM 1130 O O . MET A 1 143 ? -6.597 11.400 0.206 1.00 91.31 143 MET A O 1
ATOM 1134 N N . GLU A 1 144 ? -6.964 11.929 2.357 1.00 91.25 144 GLU A N 1
ATOM 1135 C CA . GLU A 1 144 ? -7.919 10.841 2.607 1.00 91.25 144 GLU A CA 1
ATOM 1136 C C . GLU A 1 144 ? -9.151 10.978 1.704 1.00 91.25 144 GLU A C 1
ATOM 1138 O O . GLU A 1 144 ? -9.685 9.986 1.210 1.00 91.25 144 GLU A O 1
ATOM 1143 N N . HIS A 1 145 ? -9.559 12.213 1.402 1.00 92.56 145 HIS A N 1
ATOM 1144 C CA . HIS A 1 145 ? -10.696 12.485 0.527 1.00 92.56 145 HIS A CA 1
ATOM 1145 C C . HIS A 1 145 ? -10.397 12.247 -0.956 1.00 92.56 145 HIS A C 1
ATOM 1147 O O . HIS A 1 145 ? -11.331 12.029 -1.725 1.00 92.56 145 HIS A O 1
ATOM 1153 N N . LEU A 1 146 ? -9.128 12.207 -1.385 1.00 93.69 146 LEU A N 1
ATOM 1154 C CA . LEU A 1 146 ? -8.785 11.933 -2.790 1.00 93.69 146 LEU A CA 1
ATOM 1155 C C . LEU A 1 146 ? -9.224 10.539 -3.248 1.00 93.69 146 LEU A C 1
ATOM 1157 O O . LEU A 1 146 ? -9.372 10.303 -4.449 1.00 93.69 146 LEU A O 1
ATOM 1161 N N . ILE A 1 147 ? -9.486 9.631 -2.304 1.00 93.94 147 ILE A N 1
ATOM 1162 C CA . ILE A 1 147 ? -9.964 8.276 -2.575 1.00 93.94 147 ILE A CA 1
ATOM 1163 C C . ILE A 1 147 ? -11.238 8.292 -3.441 1.00 93.94 147 ILE A C 1
ATOM 1165 O O . ILE A 1 147 ? -11.384 7.431 -4.311 1.00 93.94 147 ILE A O 1
ATOM 1169 N N . ILE A 1 148 ? -12.104 9.308 -3.302 1.00 95.56 148 ILE A N 1
ATOM 1170 C CA . ILE A 1 148 ? -13.336 9.461 -4.101 1.00 95.56 148 ILE A CA 1
ATOM 1171 C C . ILE A 1 148 ? -13.075 9.604 -5.606 1.00 95.56 148 ILE A C 1
ATOM 1173 O O . ILE A 1 148 ? -13.929 9.258 -6.422 1.00 95.56 148 ILE A O 1
ATOM 1177 N N . HIS A 1 149 ? -11.898 10.100 -5.992 1.00 95.12 149 HIS A N 1
ATOM 1178 C CA . HIS A 1 149 ? -11.545 10.346 -7.389 1.00 95.12 149 HIS A CA 1
ATOM 1179 C C . HIS A 1 149 ? -10.865 9.147 -8.054 1.00 95.12 149 HIS A C 1
ATOM 1181 O O . HIS A 1 149 ? -10.877 9.043 -9.282 1.00 95.12 149 HIS A O 1
ATOM 1187 N N . LEU A 1 150 ? -10.317 8.215 -7.268 1.00 94.31 150 LEU A N 1
ATOM 1188 C CA . LEU A 1 150 ? -9.529 7.095 -7.785 1.00 94.31 150 LEU A CA 1
ATOM 1189 C C . LEU A 1 150 ? -10.299 6.184 -8.763 1.00 94.31 150 LEU A C 1
ATOM 1191 O O . LEU A 1 150 ? -9.709 5.802 -9.777 1.00 94.31 150 LEU A O 1
ATOM 1195 N N . PRO A 1 151 ? -11.593 5.846 -8.556 1.00 95.44 151 PRO A N 1
ATOM 1196 C CA . PRO A 1 151 ? -12.343 5.056 -9.536 1.00 95.44 151 PRO A CA 1
ATOM 1197 C C . PRO A 1 151 ? -12.476 5.756 -10.895 1.00 95.44 151 PRO A C 1
ATOM 1199 O O . PRO A 1 151 ? -12.289 5.133 -11.941 1.00 95.44 151 PRO A O 1
ATOM 1202 N N . TYR A 1 152 ? -12.757 7.063 -10.886 1.00 95.44 152 TYR A N 1
ATOM 1203 C CA . TYR A 1 152 ? -12.869 7.870 -12.103 1.00 95.44 152 TYR A CA 1
ATOM 1204 C C . TYR A 1 152 ? -11.520 8.004 -12.817 1.00 95.44 152 TYR A C 1
ATOM 1206 O O . TYR A 1 152 ? -11.425 7.874 -14.039 1.00 95.44 152 TYR A O 1
ATOM 1214 N N . GLU A 1 153 ? -10.452 8.213 -12.054 1.00 94.31 153 GLU A N 1
ATOM 1215 C CA . GLU A 1 153 ? -9.089 8.242 -12.573 1.00 94.31 153 GLU A CA 1
ATOM 1216 C C . GLU A 1 153 ? -8.709 6.906 -13.235 1.00 94.31 153 GLU A C 1
ATOM 1218 O O . GLU A 1 153 ? -8.140 6.887 -14.324 1.00 94.31 153 GLU A O 1
ATOM 1223 N N . ALA A 1 154 ? -9.069 5.774 -12.628 1.00 93.81 154 ALA A N 1
ATOM 1224 C CA . ALA A 1 154 ? -8.841 4.452 -13.205 1.00 93.81 154 ALA A CA 1
ATOM 1225 C C . ALA A 1 154 ? -9.665 4.209 -14.486 1.00 93.81 154 ALA A C 1
ATOM 1227 O O . ALA A 1 154 ? -9.164 3.587 -15.422 1.00 93.81 154 ALA A O 1
ATOM 1228 N N . LEU A 1 155 ? -10.897 4.730 -14.563 1.00 94.25 155 LEU A N 1
ATOM 1229 C CA . LEU A 1 155 ? -11.734 4.671 -15.771 1.00 94.25 155 LEU A CA 1
ATOM 1230 C C . LEU A 1 155 ? -11.145 5.472 -16.936 1.00 94.25 155 LEU A C 1
ATOM 1232 O O . LEU A 1 155 ? -11.260 5.061 -18.088 1.00 94.25 155 LEU A O 1
ATOM 1236 N N . THR A 1 156 ? -10.546 6.623 -16.640 1.00 94.25 156 THR A N 1
ATOM 1237 C CA . THR A 1 156 ? -10.054 7.567 -17.652 1.00 94.25 156 THR A CA 1
ATOM 1238 C C . THR A 1 156 ? -8.625 7.272 -18.086 1.00 94.25 156 THR A C 1
ATOM 1240 O O . THR A 1 156 ? -8.327 7.268 -19.277 1.00 94.25 156 THR A O 1
ATOM 1243 N N . ALA A 1 157 ? -7.739 7.013 -17.128 1.00 92.94 157 ALA A N 1
ATOM 1244 C CA . ALA A 1 157 ? -6.310 6.839 -17.360 1.00 92.94 157 ALA A CA 1
ATOM 1245 C C . ALA A 1 157 ? -5.874 5.363 -17.392 1.00 92.94 157 ALA A C 1
ATOM 1247 O O . ALA A 1 157 ? -4.702 5.069 -17.637 1.00 92.94 157 ALA A O 1
ATOM 1248 N N . GLY A 1 158 ? -6.798 4.433 -17.142 1.00 91.56 158 GLY A N 1
ATOM 1249 C CA . GLY A 1 158 ? -6.529 3.002 -17.131 1.00 91.56 158 GLY A CA 1
ATOM 1250 C C . GLY A 1 158 ? -5.752 2.529 -15.891 1.00 91.56 158 GLY A C 1
ATOM 1251 O O . GLY A 1 158 ? -5.682 3.233 -14.873 1.00 91.56 158 GLY A O 1
ATOM 1252 N N . PRO A 1 159 ? -5.159 1.319 -15.961 1.00 90.44 159 PRO A N 1
ATOM 1253 C CA . PRO A 1 159 ? -4.526 0.662 -14.822 1.00 90.44 159 PRO A CA 1
ATOM 1254 C C . PRO A 1 159 ? -3.467 1.512 -14.123 1.00 90.44 159 PRO A C 1
ATOM 1256 O O . PRO A 1 159 ? -2.555 2.067 -14.743 1.00 90.44 159 PRO A O 1
ATOM 1259 N N . VAL A 1 160 ? -3.561 1.569 -12.794 1.00 86.69 160 VAL A N 1
ATOM 1260 C CA . VAL A 1 160 ? -2.755 2.480 -11.971 1.00 86.69 160 VAL A CA 1
ATOM 1261 C C . VAL A 1 160 ? -1.261 2.124 -11.994 1.00 86.69 160 VAL A C 1
ATOM 1263 O O . VAL A 1 160 ? -0.405 3.001 -11.893 1.00 86.69 160 VAL A O 1
ATOM 1266 N N . PHE A 1 161 ? -0.907 0.856 -12.219 1.00 81.19 161 PHE A N 1
ATOM 1267 C CA . PHE A 1 161 ? 0.489 0.405 -12.197 1.00 81.19 161 PHE A CA 1
ATOM 1268 C C . PHE A 1 161 ? 1.393 1.073 -13.250 1.00 81.19 161 PHE A C 1
ATOM 1270 O O . PHE A 1 161 ? 2.606 1.155 -13.051 1.00 81.19 161 PHE A O 1
ATOM 1277 N N . TYR A 1 162 ? 0.834 1.570 -14.359 1.00 81.00 162 TYR A N 1
ATOM 1278 C CA . TYR A 1 162 ? 1.593 2.333 -15.357 1.00 81.00 162 TYR A CA 1
ATOM 1279 C C . TYR A 1 162 ? 1.899 3.767 -14.916 1.00 81.00 162 TYR A C 1
ATOM 1281 O O . TYR A 1 162 ? 2.772 4.413 -15.491 1.00 81.00 162 TYR A O 1
ATOM 1289 N N . ARG A 1 163 ? 1.177 4.256 -13.907 1.00 85.00 163 ARG A N 1
ATOM 1290 C CA . ARG A 1 163 ? 1.150 5.657 -13.472 1.00 85.00 163 ARG A CA 1
ATOM 1291 C C . ARG A 1 163 ? 1.738 5.833 -12.071 1.00 85.00 163 ARG A C 1
ATOM 1293 O O . ARG A 1 163 ? 2.048 6.946 -11.666 1.00 85.00 163 ARG A O 1
ATOM 1300 N N . TRP A 1 164 ? 1.954 4.736 -11.346 1.00 84.81 164 TRP A N 1
ATOM 1301 C CA . TRP A 1 164 ? 2.654 4.741 -10.068 1.00 84.81 164 TRP A CA 1
ATOM 1302 C C . TRP A 1 164 ? 4.110 5.187 -10.178 1.00 84.81 164 TRP A C 1
ATOM 1304 O O . TRP A 1 164 ? 4.881 4.701 -11.009 1.00 84.81 164 TRP A O 1
ATOM 1314 N N . MET A 1 165 ? 4.517 6.011 -9.211 1.00 86.44 165 MET A N 1
ATOM 1315 C CA . MET A 1 165 ? 5.897 6.471 -9.061 1.00 86.44 165 MET A CA 1
ATOM 1316 C C . MET A 1 165 ? 6.894 5.328 -8.858 1.00 86.44 165 MET A C 1
ATOM 1318 O O . MET A 1 165 ? 8.037 5.446 -9.290 1.00 86.44 165 MET A O 1
ATOM 1322 N N . TYR A 1 166 ? 6.473 4.185 -8.305 1.00 82.75 166 TYR A N 1
ATOM 1323 C CA . TYR A 1 166 ? 7.373 3.065 -8.001 1.00 82.75 166 TYR A CA 1
ATOM 1324 C C . TYR A 1 166 ? 8.176 2.586 -9.209 1.00 82.75 166 TYR A C 1
ATOM 1326 O O . TYR A 1 166 ? 9.351 2.246 -9.072 1.00 82.75 166 TYR A O 1
ATOM 1334 N N . ARG A 1 167 ? 7.566 2.548 -10.402 1.00 82.50 167 ARG A N 1
ATOM 1335 C CA 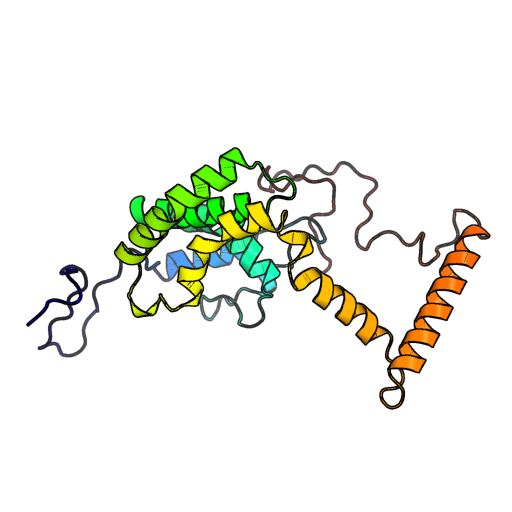. ARG A 1 167 ? 8.265 2.122 -11.621 1.00 82.50 167 ARG A CA 1
ATOM 1336 C C . ARG A 1 167 ? 9.379 3.104 -11.983 1.00 82.50 167 ARG A C 1
ATOM 1338 O O . ARG A 1 167 ? 10.486 2.677 -12.308 1.00 82.50 167 ARG A O 1
ATOM 1345 N N . PHE A 1 168 ? 9.091 4.397 -11.887 1.00 87.06 168 PHE A N 1
ATOM 1346 C CA . PHE A 1 168 ? 10.039 5.467 -12.177 1.00 87.06 168 PHE A CA 1
ATOM 1347 C C . PHE A 1 168 ? 11.147 5.530 -11.123 1.00 87.06 168 PHE A C 1
ATOM 1349 O O . PHE A 1 168 ? 12.320 5.546 -11.475 1.00 87.06 168 PHE A O 1
ATOM 1356 N N . GLU A 1 169 ? 10.805 5.458 -9.837 1.00 87.75 169 GLU A N 1
ATOM 1357 C CA . GLU A 1 169 ? 11.768 5.442 -8.732 1.00 87.75 169 GLU A CA 1
ATOM 1358 C C . GLU A 1 169 ? 12.718 4.243 -8.805 1.00 87.75 169 GLU A C 1
ATOM 1360 O O . GLU A 1 169 ? 13.929 4.402 -8.642 1.00 87.75 169 GLU A O 1
ATOM 1365 N N . ARG A 1 170 ? 12.201 3.039 -9.099 1.00 85.12 170 ARG A N 1
ATOM 1366 C CA . ARG A 1 170 ? 13.037 1.841 -9.296 1.00 85.12 170 ARG A CA 1
ATOM 1367 C C . ARG A 1 170 ? 13.998 2.032 -10.467 1.00 85.12 170 ARG A C 1
ATOM 1369 O O . ARG A 1 170 ? 15.180 1.721 -10.335 1.00 85.12 170 ARG A O 1
ATOM 1376 N N . PHE A 1 171 ? 13.518 2.577 -11.584 1.00 87.88 171 PHE A N 1
ATOM 1377 C CA . PHE A 1 171 ? 14.353 2.858 -12.751 1.00 87.88 171 PHE A CA 1
ATOM 1378 C C . PHE A 1 171 ? 15.442 3.898 -12.451 1.00 87.88 171 PHE A C 1
ATOM 1380 O O . PHE A 1 171 ? 16.616 3.662 -12.736 1.00 87.88 171 PHE A O 1
ATOM 1387 N N . LEU A 1 172 ? 15.086 5.008 -11.801 1.00 91.06 172 LEU A N 1
ATOM 1388 C CA . LEU A 1 172 ? 16.041 6.025 -11.357 1.00 91.06 172 LEU A CA 1
ATOM 1389 C C . LEU A 1 172 ? 17.068 5.450 -10.374 1.00 91.06 172 LEU A C 1
ATOM 1391 O O . LEU A 1 172 ? 18.247 5.795 -10.439 1.00 91.06 172 LEU A O 1
ATOM 1395 N N . GLY A 1 173 ? 16.653 4.531 -9.500 1.00 90.56 173 GLY A N 1
ATOM 1396 C CA . GLY A 1 173 ? 17.550 3.788 -8.619 1.00 90.56 173 GLY A CA 1
ATOM 1397 C C . GLY A 1 173 ? 18.596 2.971 -9.383 1.00 90.56 173 GLY A C 1
ATOM 1398 O O . GLY A 1 173 ? 19.767 2.974 -9.002 1.00 90.56 173 GLY A O 1
ATOM 1399 N N . GLU A 1 174 ? 18.212 2.320 -10.484 1.00 88.62 174 GLU A N 1
ATOM 1400 C CA . GLU A 1 174 ? 19.152 1.610 -11.362 1.00 88.62 174 GLU A CA 1
ATOM 1401 C C . GLU A 1 174 ? 20.103 2.565 -12.088 1.00 88.62 174 GLU A C 1
ATOM 1403 O O . GLU A 1 174 ? 21.304 2.301 -12.152 1.00 88.62 174 GLU A O 1
ATOM 1408 N N . LEU A 1 175 ? 19.607 3.704 -12.579 1.00 91.12 175 LEU A N 1
ATOM 1409 C CA . LEU A 1 175 ? 20.463 4.728 -13.183 1.00 91.12 175 LEU A CA 1
ATOM 1410 C C . LEU A 1 175 ? 21.463 5.296 -12.173 1.00 91.12 175 LEU A C 1
ATOM 1412 O O . LEU A 1 175 ? 22.639 5.444 -12.491 1.00 91.12 175 LEU A O 1
ATOM 1416 N N . LYS A 1 176 ? 21.039 5.533 -10.929 1.00 92.81 176 LYS A N 1
ATOM 1417 C CA . LYS A 1 176 ? 21.912 6.031 -9.860 1.00 92.81 176 LYS A CA 1
ATOM 1418 C C . LYS A 1 176 ? 23.088 5.092 -9.586 1.00 92.81 176 LYS A C 1
ATOM 1420 O O . LYS A 1 176 ? 24.192 5.568 -9.343 1.00 92.81 176 LYS A O 1
ATOM 1425 N N . LYS A 1 177 ? 22.885 3.771 -9.666 1.00 90.81 177 LYS A N 1
ATOM 1426 C CA . LYS A 1 177 ? 23.963 2.773 -9.513 1.00 90.81 177 LYS A CA 1
ATOM 1427 C C . LYS A 1 177 ? 24.998 2.827 -10.641 1.00 90.81 177 LYS A C 1
ATOM 1429 O O . LYS A 1 177 ? 26.110 2.349 -10.452 1.00 90.81 177 LYS A O 1
ATOM 1434 N N . LYS A 1 178 ? 24.643 3.390 -11.800 1.00 93.00 178 LYS A N 1
ATOM 1435 C CA . LYS A 1 178 ? 25.537 3.549 -12.956 1.00 93.00 178 LYS A CA 1
ATOM 1436 C C . LYS A 1 178 ? 26.425 4.790 -12.872 1.00 93.00 178 LYS A C 1
ATOM 1438 O O . LYS A 1 178 ? 27.347 4.915 -13.668 1.00 93.00 178 LYS A O 1
ATOM 1443 N N . VAL A 1 179 ? 26.170 5.687 -11.921 1.00 93.81 179 VAL A N 1
ATOM 1444 C CA . VAL A 1 179 ? 26.941 6.920 -11.744 1.00 93.81 179 VAL A CA 1
ATOM 1445 C C . VAL A 1 179 ? 28.223 6.623 -10.963 1.00 93.81 179 VAL A C 1
ATOM 1447 O O . VAL A 1 179 ? 28.226 6.578 -9.735 1.00 93.81 179 VAL A O 1
ATOM 1450 N N . THR A 1 180 ? 29.323 6.439 -11.684 1.00 92.00 180 THR A N 1
ATOM 1451 C CA . THR A 1 180 ? 30.685 6.301 -11.149 1.00 92.00 180 THR A CA 1
ATOM 1452 C C . THR A 1 180 ? 31.375 7.654 -10.963 1.00 92.00 180 THR A C 1
ATOM 1454 O O . THR A 1 180 ? 32.103 7.834 -9.990 1.00 92.00 180 THR A O 1
ATOM 1457 N N . ASN A 1 181 ? 31.108 8.629 -11.843 1.00 93.06 181 ASN A N 1
ATOM 1458 C CA . ASN A 1 181 ? 31.636 9.992 -11.751 1.00 93.06 181 ASN A CA 1
ATOM 1459 C C . ASN A 1 181 ? 30.500 11.013 -11.585 1.00 93.06 181 ASN A C 1
ATOM 1461 O O . ASN A 1 181 ? 29.733 11.264 -12.513 1.00 93.06 181 ASN A O 1
ATOM 1465 N N . LYS A 1 182 ? 30.422 11.643 -10.406 1.00 92.69 182 LYS A N 1
ATOM 1466 C CA . LYS A 1 182 ? 29.391 12.645 -10.084 1.00 92.69 182 LYS A CA 1
ATOM 1467 C C . LYS A 1 182 ? 29.579 13.987 -10.802 1.00 92.69 182 LYS A C 1
ATOM 1469 O O . LYS A 1 182 ? 28.607 14.720 -10.918 1.00 92.69 182 LYS A O 1
ATOM 1474 N N . ALA A 1 183 ? 30.781 14.303 -11.289 1.00 95.12 183 ALA A N 1
ATOM 1475 C CA . ALA A 1 183 ? 31.022 15.515 -12.078 1.00 95.12 183 ALA A CA 1
ATOM 1476 C C . ALA A 1 183 ? 30.457 15.401 -13.507 1.00 95.12 183 ALA A C 1
ATOM 1478 O O . ALA A 1 183 ? 30.145 16.411 -14.128 1.00 95.12 183 ALA A O 1
ATOM 1479 N N . HIS A 1 184 ? 30.281 14.173 -14.010 1.00 94.69 184 HIS A N 1
ATOM 1480 C CA . HIS A 1 184 ? 29.761 13.888 -15.350 1.00 94.69 184 HIS A CA 1
ATOM 1481 C C . HIS A 1 184 ? 28.751 12.735 -15.306 1.00 94.69 184 HIS A C 1
ATOM 1483 O O . HIS A 1 184 ? 28.995 11.641 -15.819 1.00 94.69 184 HIS A O 1
ATOM 1489 N N . VAL A 1 185 ? 27.609 12.986 -14.662 1.00 95.25 185 VAL A N 1
ATOM 1490 C CA . VAL A 1 185 ? 26.564 11.981 -14.404 1.00 95.25 185 VAL A CA 1
ATOM 1491 C C . VAL A 1 185 ? 26.070 11.324 -15.694 1.00 95.25 185 VAL A C 1
ATOM 1493 O O . VAL A 1 185 ? 26.014 10.099 -15.778 1.00 95.25 185 VAL A O 1
ATOM 1496 N N . GLU A 1 186 ? 25.764 12.124 -16.714 1.00 95.06 186 GLU A N 1
ATOM 1497 C CA . GLU A 1 186 ? 25.240 11.643 -17.998 1.00 95.06 186 GLU A CA 1
ATOM 1498 C C . GLU A 1 186 ? 26.248 10.747 -18.722 1.00 95.06 186 GLU A C 1
ATOM 1500 O O . GLU A 1 186 ? 25.923 9.619 -19.087 1.00 95.06 186 GLU A O 1
ATOM 1505 N N . ALA A 1 187 ? 27.499 11.203 -18.850 1.00 96.75 187 ALA A N 1
ATOM 1506 C CA . ALA A 1 187 ? 28.564 10.434 -19.493 1.00 96.75 187 ALA A CA 1
ATOM 1507 C C . ALA A 1 187 ? 28.819 9.101 -18.772 1.00 96.75 187 ALA A C 1
ATOM 1509 O O . ALA A 1 187 ? 28.994 8.067 -19.414 1.00 96.75 187 ALA A O 1
ATOM 1510 N N . SER A 1 188 ? 28.776 9.114 -17.438 1.00 95.94 188 SER A N 1
ATOM 1511 C CA . SER A 1 188 ? 28.936 7.922 -16.609 1.00 95.94 188 SER A CA 1
ATOM 1512 C C . SER A 1 188 ? 27.807 6.905 -16.833 1.00 95.94 188 SER A C 1
ATOM 1514 O O . SER A 1 188 ? 28.071 5.718 -17.043 1.00 95.94 188 SER A O 1
ATOM 1516 N N . ILE A 1 189 ? 26.554 7.372 -16.890 1.00 95.44 189 ILE A N 1
ATOM 1517 C CA . ILE A 1 189 ? 25.394 6.526 -17.202 1.00 95.44 189 ILE A CA 1
ATOM 1518 C C . ILE A 1 189 ? 25.504 5.954 -18.619 1.00 95.44 189 ILE A C 1
ATOM 1520 O O . ILE A 1 189 ? 25.319 4.746 -18.785 1.00 95.44 189 ILE A O 1
ATOM 1524 N N . CYS A 1 190 ? 25.829 6.780 -19.620 1.00 95.50 190 CYS A N 1
ATOM 1525 C CA . CYS A 1 190 ? 25.997 6.352 -21.012 1.00 95.50 190 CYS A CA 1
ATOM 1526 C C . CYS A 1 190 ? 27.085 5.282 -21.147 1.00 95.50 190 CYS A C 1
ATOM 1528 O O . CYS A 1 190 ? 26.856 4.244 -21.764 1.00 95.50 190 CYS A O 1
ATOM 1530 N N . GLN A 1 191 ? 28.241 5.482 -20.510 1.00 95.44 191 GLN A N 1
ATOM 1531 C CA . GLN A 1 191 ? 29.340 4.518 -20.527 1.00 95.44 191 GLN A CA 1
ATOM 1532 C C . GLN A 1 191 ? 28.931 3.176 -19.905 1.00 95.44 191 GLN A C 1
ATOM 1534 O O . GLN A 1 191 ? 29.153 2.119 -20.498 1.00 95.44 191 GLN A O 1
ATOM 1539 N N . ALA A 1 192 ? 28.298 3.201 -18.729 1.00 94.00 192 ALA A N 1
ATOM 1540 C CA . ALA A 1 192 ? 27.824 1.991 -18.062 1.00 94.00 192 ALA A CA 1
ATOM 1541 C C . ALA A 1 192 ? 26.703 1.290 -18.851 1.00 94.00 192 ALA A C 1
ATOM 1543 O O . ALA A 1 192 ? 26.592 0.061 -18.829 1.00 94.00 192 ALA A O 1
ATOM 1544 N N . TYR A 1 193 ? 25.856 2.055 -19.545 1.00 92.56 193 TYR A N 1
ATOM 1545 C CA . TYR A 1 193 ? 24.828 1.516 -20.430 1.00 92.56 193 TYR A CA 1
ATOM 1546 C C . TYR A 1 193 ? 25.447 0.820 -21.647 1.00 92.56 193 TYR A C 1
ATOM 1548 O O . TYR A 1 193 ? 25.114 -0.333 -21.901 1.00 92.56 193 TYR A O 1
ATOM 1556 N N . LEU A 1 194 ? 26.423 1.446 -22.308 1.00 95.00 194 LEU A N 1
ATOM 1557 C CA . LEU A 1 194 ? 27.142 0.853 -23.437 1.00 95.00 194 LEU A CA 1
ATOM 1558 C C . LEU A 1 194 ? 27.837 -0.459 -23.040 1.00 95.00 194 LEU A C 1
ATOM 1560 O O . LEU A 1 194 ? 27.710 -1.470 -23.724 1.00 95.00 194 LEU A O 1
ATOM 1564 N N . GLN A 1 195 ? 28.516 -0.485 -21.888 1.00 92.31 195 GLN A N 1
ATOM 1565 C CA . GLN A 1 195 ? 29.123 -1.711 -21.354 1.00 92.31 195 GLN A CA 1
ATOM 1566 C C . GLN A 1 195 ? 28.083 -2.806 -21.083 1.00 92.31 195 GLN A C 1
ATOM 1568 O O . GLN A 1 195 ? 28.323 -3.984 -21.358 1.00 92.31 195 GLN A O 1
ATOM 1573 N N . GLN A 1 196 ? 26.917 -2.429 -20.551 1.00 90.06 196 GLN A N 1
ATOM 1574 C CA . GLN A 1 196 ? 25.804 -3.347 -20.341 1.00 90.06 196 GLN A CA 1
ATOM 1575 C C . GLN A 1 196 ? 25.294 -3.935 -21.662 1.00 90.06 196 GLN A C 1
ATOM 1577 O O . GLN A 1 196 ? 25.049 -5.142 -21.720 1.00 90.06 196 GLN A O 1
ATOM 1582 N N . GLU A 1 197 ? 25.116 -3.114 -22.693 1.00 92.56 197 GLU A N 1
ATOM 1583 C CA . GLU A 1 197 ? 24.656 -3.566 -24.006 1.00 92.56 197 GLU A CA 1
ATOM 1584 C C . GLU A 1 197 ? 25.673 -4.491 -24.659 1.00 92.56 197 GLU A C 1
ATOM 1586 O O . GLU A 1 197 ? 25.307 -5.601 -25.032 1.00 92.56 197 GLU A O 1
ATOM 1591 N N . ILE A 1 198 ? 26.954 -4.107 -24.698 1.00 93.00 198 ILE A N 1
ATOM 1592 C CA . ILE A 1 198 ? 28.034 -4.946 -25.236 1.00 93.00 198 ILE A CA 1
ATOM 1593 C C . ILE A 1 198 ? 28.058 -6.300 -24.519 1.00 93.00 198 ILE A C 1
ATOM 1595 O O . ILE A 1 198 ? 28.032 -7.340 -25.169 1.00 93.00 198 ILE A O 1
ATOM 1599 N N . SER A 1 199 ? 28.016 -6.313 -23.182 1.00 89.56 199 SER A N 1
ATOM 1600 C CA . SER A 1 199 ? 27.957 -7.557 -22.401 1.00 89.56 199 SER A CA 1
ATOM 1601 C C . SER A 1 199 ? 26.725 -8.406 -22.744 1.00 89.56 199 SER A C 1
ATOM 1603 O O . SER A 1 199 ? 26.809 -9.634 -22.812 1.00 89.56 199 SER A O 1
ATOM 1605 N N . THR A 1 200 ? 25.583 -7.760 -22.993 1.00 88.44 200 THR A N 1
ATOM 1606 C CA . THR A 1 200 ? 24.339 -8.436 -23.376 1.00 88.44 200 THR A CA 1
ATOM 1607 C C . THR A 1 200 ? 24.433 -9.014 -24.788 1.00 88.44 200 THR A C 1
ATOM 1609 O O . THR A 1 200 ? 24.063 -10.169 -24.976 1.00 88.44 200 THR A O 1
ATOM 1612 N N . PHE A 1 201 ? 24.977 -8.286 -25.763 1.00 89.38 201 PHE A N 1
ATOM 1613 C CA . PHE A 1 201 ? 25.170 -8.778 -27.130 1.00 89.38 201 PHE A CA 1
ATOM 1614 C C . PHE A 1 201 ? 26.198 -9.909 -27.196 1.00 89.38 201 PHE A C 1
ATOM 1616 O O . PHE A 1 201 ? 25.919 -10.950 -27.789 1.00 89.38 201 PHE A O 1
ATOM 1623 N N . SER A 1 202 ? 27.331 -9.779 -26.503 1.00 89.69 202 SER A N 1
ATOM 1624 C CA . SER A 1 202 ? 28.324 -10.853 -26.409 1.00 89.69 202 SER A CA 1
ATOM 1625 C C . SER A 1 202 ? 27.743 -12.123 -25.777 1.00 89.69 202 SER A C 1
ATOM 1627 O O . SER A 1 202 ? 28.134 -13.225 -26.149 1.00 89.69 202 SER A O 1
ATOM 1629 N N . SER A 1 203 ? 26.748 -12.001 -24.882 1.00 88.31 203 SER A N 1
ATOM 1630 C CA . SER A 1 203 ? 26.111 -13.160 -24.236 1.00 88.31 203 SER A CA 1
ATOM 1631 C C . SER A 1 203 ? 25.442 -14.151 -25.192 1.00 88.31 203 SER A C 1
ATOM 1633 O O . SER A 1 203 ? 25.288 -15.320 -24.832 1.00 88.31 203 SER A O 1
ATOM 1635 N N . PHE A 1 204 ? 25.061 -13.707 -26.395 1.00 87.44 204 PHE A N 1
ATOM 1636 C CA . PHE A 1 204 ? 24.462 -14.560 -27.424 1.00 87.44 204 PHE A CA 1
ATOM 1637 C C . PHE A 1 204 ? 25.480 -15.468 -28.121 1.00 87.44 204 PHE A C 1
ATOM 1639 O O . PHE A 1 204 ? 25.089 -16.505 -28.645 1.00 87.44 204 PHE A O 1
ATOM 1646 N N . TYR A 1 205 ? 26.760 -15.094 -28.109 1.00 89.62 205 TYR A N 1
ATOM 1647 C CA . TYR A 1 205 ? 27.837 -15.859 -28.740 1.00 89.62 205 TYR A CA 1
ATOM 1648 C C . TYR A 1 205 ? 28.488 -16.869 -27.786 1.00 89.62 205 TYR A C 1
ATOM 1650 O O . TYR A 1 205 ? 29.233 -17.733 -28.234 1.00 89.62 205 TYR A O 1
ATOM 1658 N N . PHE A 1 206 ? 28.212 -16.777 -26.481 1.00 86.94 206 PHE A N 1
ATOM 1659 C CA . PHE A 1 206 ? 28.719 -17.727 -25.494 1.00 86.94 206 PHE A CA 1
ATOM 1660 C C . PHE A 1 206 ? 27.821 -18.961 -25.362 1.00 86.94 206 PHE A C 1
ATOM 1662 O O . PHE A 1 206 ? 26.587 -18.863 -25.414 1.00 86.94 206 PHE A O 1
ATOM 1669 N N . GLU A 1 207 ? 28.457 -20.101 -25.088 1.00 85.81 207 GLU A N 1
ATOM 1670 C CA . GLU A 1 207 ? 27.815 -21.387 -24.807 1.00 85.81 207 GLU A CA 1
ATOM 1671 C C . GLU A 1 207 ? 26.819 -21.306 -23.634 1.00 85.81 207 GLU A C 1
ATOM 1673 O O . GLU A 1 207 ? 26.766 -20.331 -22.872 1.00 85.81 207 GLU A O 1
ATOM 1678 N N . ARG A 1 208 ? 25.908 -22.283 -23.547 1.00 77.25 208 ARG A N 1
ATOM 1679 C CA . ARG A 1 208 ? 24.739 -22.227 -22.643 1.00 77.25 208 ARG A CA 1
ATOM 1680 C C . ARG A 1 208 ? 25.115 -22.233 -21.161 1.00 77.25 208 ARG A C 1
ATOM 1682 O O . ARG A 1 208 ? 24.406 -21.624 -20.369 1.00 77.25 208 ARG A O 1
ATOM 1689 N N . ASP A 1 209 ? 26.210 -22.889 -20.828 1.00 82.62 209 ASP A N 1
ATOM 1690 C CA . ASP A 1 209 ? 26.799 -23.057 -19.502 1.00 82.62 209 ASP A CA 1
ATOM 1691 C C . ASP A 1 209 ? 27.569 -21.819 -19.006 1.00 82.62 209 ASP A C 1
ATOM 1693 O O . ASP A 1 209 ? 27.744 -21.637 -17.800 1.00 82.62 209 ASP A O 1
ATOM 1697 N N . VAL A 1 210 ? 27.973 -20.915 -19.904 1.00 83.56 210 VAL A N 1
ATOM 1698 C CA . VAL A 1 210 ? 28.646 -19.668 -19.522 1.00 83.56 210 VAL A CA 1
ATOM 1699 C C . VAL A 1 210 ? 27.666 -18.721 -18.825 1.00 83.56 210 VAL A C 1
ATOM 1701 O O . VAL A 1 210 ? 26.729 -18.183 -19.431 1.00 83.56 210 VAL A O 1
ATOM 1704 N N . ILE A 1 211 ? 27.928 -18.450 -17.544 1.00 79.25 211 ILE A N 1
ATOM 1705 C CA . ILE A 1 211 ? 27.157 -17.496 -16.743 1.00 79.25 211 ILE A CA 1
ATOM 1706 C C . ILE A 1 211 ? 27.428 -16.082 -17.260 1.00 79.25 211 ILE A C 1
ATOM 1708 O O . ILE A 1 211 ? 28.491 -15.498 -17.065 1.00 79.25 211 ILE A O 1
ATOM 1712 N N . THR A 1 212 ? 26.420 -15.505 -17.899 1.00 81.00 212 THR A N 1
ATOM 1713 C CA . THR A 1 212 ? 26.433 -14.119 -18.377 1.00 81.00 212 THR A CA 1
ATOM 1714 C C . THR A 1 212 ? 25.433 -13.299 -17.584 1.00 81.00 212 THR A C 1
ATOM 1716 O O . THR A 1 212 ? 24.539 -13.846 -16.949 1.00 81.00 212 THR A O 1
ATOM 1719 N N . ARG A 1 213 ? 25.503 -11.969 -17.658 1.00 72.06 213 ARG A N 1
ATOM 1720 C CA . ARG A 1 213 ? 24.530 -11.100 -16.983 1.00 72.06 213 ARG A CA 1
ATOM 1721 C C . ARG A 1 213 ? 23.069 -11.404 -17.362 1.00 72.06 213 ARG A C 1
ATOM 1723 O O . ARG A 1 213 ? 22.198 -11.254 -16.516 1.00 72.06 213 ARG A O 1
ATOM 1730 N N . ARG A 1 214 ? 22.814 -11.830 -18.606 1.00 73.88 214 ARG A N 1
ATOM 1731 C CA . ARG A 1 214 ? 21.483 -12.225 -19.097 1.00 73.88 214 ARG A CA 1
ATOM 1732 C C . ARG A 1 214 ? 21.055 -13.609 -18.607 1.00 73.88 214 ARG A C 1
ATOM 1734 O O . ARG A 1 214 ? 19.885 -13.798 -18.311 1.00 73.88 214 ARG A O 1
ATOM 1741 N N . LYS A 1 215 ? 21.990 -14.564 -18.577 1.00 71.31 215 LYS A N 1
ATOM 1742 C CA . LYS A 1 215 ? 21.749 -15.954 -18.150 1.00 71.31 215 LYS A CA 1
ATOM 1743 C C . LYS A 1 215 ? 21.900 -16.140 -16.639 1.00 71.31 215 LYS A C 1
ATOM 1745 O O . LYS A 1 215 ? 21.697 -17.238 -16.140 1.00 71.31 215 LYS A O 1
ATOM 1750 N N . ARG A 1 216 ? 22.314 -15.094 -15.916 1.00 67.62 216 ARG A N 1
ATOM 1751 C CA . ARG A 1 216 ? 22.411 -15.128 -14.464 1.00 67.62 216 ARG A CA 1
ATOM 1752 C C . ARG A 1 216 ? 20.995 -15.375 -13.951 1.00 67.62 216 ARG A C 1
ATOM 1754 O O . ARG A 1 216 ? 20.127 -14.559 -14.271 1.00 67.62 216 ARG A O 1
ATOM 1761 N N . PRO A 1 217 ? 20.773 -16.453 -13.184 1.00 60.50 217 PRO A N 1
ATOM 1762 C CA . PRO A 1 217 ? 19.467 -16.708 -12.608 1.00 60.50 217 PRO A CA 1
ATOM 1763 C C . PRO A 1 217 ? 19.008 -15.456 -11.864 1.00 60.50 217 PRO A C 1
ATOM 1765 O O . PRO A 1 217 ? 19.825 -14.738 -11.258 1.00 60.50 217 PRO A O 1
ATOM 1768 N N . ALA A 1 218 ? 17.705 -15.172 -11.935 1.00 55.75 218 ALA A N 1
ATOM 1769 C C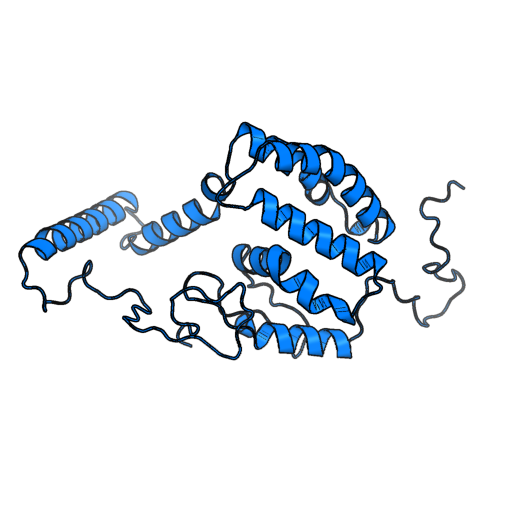A . ALA A 1 218 ? 17.096 -14.203 -11.038 1.00 55.75 218 ALA A CA 1
ATOM 1770 C C . ALA A 1 218 ? 17.531 -14.521 -9.599 1.00 55.75 218 ALA A C 1
ATOM 1772 O O . ALA A 1 218 ? 17.933 -15.643 -9.285 1.00 55.75 218 ALA A O 1
ATOM 1773 N N . ARG A 1 219 ? 17.490 -13.521 -8.710 1.00 52.00 219 ARG A N 1
ATOM 1774 C CA . ARG A 1 219 ? 18.025 -13.642 -7.342 1.00 52.00 219 ARG A CA 1
ATOM 1775 C C . ARG A 1 219 ? 17.507 -14.896 -6.607 1.00 52.00 219 ARG A C 1
ATOM 1777 O O . ARG A 1 219 ? 18.196 -15.354 -5.701 1.00 52.00 219 ARG A O 1
ATOM 1784 N N . ASN A 1 220 ? 16.364 -15.437 -7.053 1.00 47.22 220 ASN A N 1
ATOM 1785 C CA . ASN A 1 220 ? 15.757 -16.707 -6.669 1.00 47.22 220 ASN A CA 1
ATOM 1786 C C . ASN A 1 220 ? 15.088 -17.439 -7.866 1.00 47.22 220 ASN A C 1
ATOM 1788 O O . ASN A 1 220 ? 13.872 -17.605 -7.884 1.00 47.22 220 ASN A O 1
ATOM 1792 N N . ASP A 1 221 ? 15.850 -17.800 -8.902 1.00 42.62 221 ASP A N 1
ATOM 1793 C CA . ASP A 1 221 ? 15.353 -18.630 -10.016 1.00 42.62 221 ASP A CA 1
ATOM 1794 C C . ASP A 1 221 ? 15.256 -20.098 -9.566 1.00 42.62 221 ASP A C 1
ATOM 1796 O O . ASP A 1 221 ? 16.270 -20.795 -9.480 1.00 42.62 221 ASP A O 1
ATOM 1800 N N . ASP A 1 222 ? 14.048 -20.545 -9.221 1.00 47.09 222 ASP A N 1
ATOM 1801 C CA . ASP A 1 222 ? 13.776 -21.921 -8.812 1.00 47.09 222 ASP A CA 1
ATOM 1802 C C . ASP A 1 222 ? 13.052 -22.645 -9.957 1.00 47.09 222 ASP A C 1
ATOM 1804 O O . ASP A 1 222 ? 11.907 -22.345 -10.285 1.00 47.09 222 ASP A O 1
ATOM 1808 N N . ILE A 1 223 ? 13.698 -23.652 -10.545 1.00 44.28 223 ILE A N 1
ATOM 1809 C CA . ILE A 1 223 ? 13.110 -24.584 -11.528 1.00 44.28 223 ILE A CA 1
ATOM 1810 C C . ILE A 1 223 ? 12.154 -25.591 -10.816 1.00 44.28 223 ILE A C 1
ATOM 1812 O O . ILE A 1 223 ? 11.962 -26.710 -11.276 1.00 44.28 223 ILE A O 1
ATOM 1816 N N . GLY A 1 224 ? 11.568 -25.247 -9.659 1.00 43.94 224 GLY A N 1
ATOM 1817 C CA . GLY A 1 224 ? 10.929 -26.206 -8.743 1.00 43.94 224 GLY A CA 1
ATOM 1818 C C . GLY A 1 224 ? 9.541 -25.811 -8.228 1.00 43.94 224 GLY A C 1
ATOM 1819 O O . GLY A 1 224 ? 9.328 -24.691 -7.768 1.00 43.94 224 GLY A O 1
ATOM 1820 N N . GLU A 1 225 ? 8.615 -26.773 -8.280 1.00 44.22 225 GLU A N 1
ATOM 1821 C CA . GLU A 1 225 ? 7.253 -26.749 -7.729 1.00 44.22 225 GLU A CA 1
ATOM 1822 C C . GLU A 1 225 ? 7.245 -26.849 -6.189 1.00 44.22 225 GLU A C 1
ATOM 1824 O O . GLU A 1 225 ? 6.853 -27.869 -5.630 1.00 44.22 225 GLU A O 1
ATOM 1829 N N . ASP A 1 226 ? 7.656 -25.807 -5.467 1.00 48.56 226 ASP A N 1
ATOM 1830 C CA . ASP A 1 226 ? 7.509 -25.805 -4.003 1.00 48.56 226 ASP A CA 1
ATOM 1831 C C . ASP A 1 226 ? 6.199 -25.110 -3.588 1.00 48.56 226 ASP A C 1
ATOM 1833 O O . ASP A 1 226 ? 6.115 -23.885 -3.477 1.00 48.56 226 ASP A O 1
ATOM 1837 N N . LEU A 1 227 ? 5.154 -25.910 -3.343 1.00 50.00 227 LEU A N 1
ATOM 1838 C CA . LEU A 1 227 ? 3.928 -25.480 -2.659 1.00 50.00 227 LEU A CA 1
ATOM 1839 C C . LEU A 1 227 ? 4.214 -25.330 -1.155 1.00 50.00 227 LEU A C 1
ATOM 1841 O O . LEU A 1 227 ? 4.504 -26.305 -0.466 1.00 50.00 227 LEU A O 1
ATOM 1845 N N . TYR A 1 228 ? 4.124 -24.110 -0.621 1.00 53.53 228 TYR A N 1
ATOM 1846 C CA . TYR A 1 228 ? 4.368 -23.849 0.800 1.00 53.53 228 TYR A CA 1
ATOM 1847 C C . TYR A 1 228 ? 3.097 -24.062 1.645 1.00 53.53 228 TYR A C 1
ATOM 1849 O O . TYR A 1 228 ? 2.121 -23.332 1.493 1.00 53.53 228 TYR A O 1
ATOM 1857 N N . GLU A 1 229 ? 3.132 -24.994 2.606 1.00 49.94 229 GLU A N 1
ATOM 1858 C CA . GLU A 1 229 ? 1.991 -25.339 3.488 1.00 49.94 229 GLU A CA 1
ATOM 1859 C C . GLU A 1 229 ? 1.543 -24.214 4.450 1.00 49.94 229 GLU A C 1
ATOM 1861 O O . GLU A 1 229 ? 0.453 -24.281 5.007 1.00 49.94 229 GLU A O 1
ATOM 1866 N N . ASN A 1 230 ? 2.348 -23.159 4.636 1.00 53.59 230 ASN A N 1
ATOM 1867 C CA . ASN A 1 230 ? 2.112 -22.096 5.631 1.00 53.59 230 ASN A CA 1
ATOM 1868 C C . ASN A 1 230 ? 1.914 -20.691 5.029 1.00 53.59 230 ASN A C 1
ATOM 1870 O O . ASN A 1 230 ? 2.075 -19.689 5.727 1.00 53.59 230 ASN A O 1
ATOM 1874 N N . VAL A 1 231 ? 1.619 -20.593 3.732 1.00 54.44 231 VAL A N 1
ATOM 1875 C CA . VAL A 1 231 ? 1.390 -19.315 3.042 1.00 54.44 231 VAL A CA 1
ATOM 1876 C C . VAL A 1 231 ? -0.099 -19.186 2.719 1.00 54.44 231 VAL A C 1
ATOM 1878 O O . VAL A 1 231 ? -0.730 -20.145 2.279 1.00 54.44 231 VAL A O 1
ATOM 1881 N N . VAL A 1 232 ? -0.689 -18.007 2.957 1.00 55.84 232 VAL A N 1
ATOM 1882 C CA . VAL A 1 232 ? -2.094 -17.750 2.594 1.00 55.84 232 VAL A CA 1
ATOM 1883 C C . VAL A 1 232 ? -2.254 -18.028 1.098 1.00 55.84 232 VAL A C 1
ATOM 1885 O O . VAL A 1 232 ? -1.479 -17.498 0.305 1.00 55.84 232 VAL A O 1
ATOM 1888 N N . SER A 1 233 ? -3.250 -18.831 0.708 1.00 54.59 233 SER A N 1
ATOM 1889 C CA . SER A 1 233 ? -3.396 -19.366 -0.661 1.00 54.59 233 SER A CA 1
ATOM 1890 C C . SER A 1 233 ? -3.334 -18.309 -1.771 1.00 54.59 233 SER A C 1
ATOM 1892 O O . SER A 1 233 ? -2.889 -18.597 -2.878 1.00 54.59 233 SER A O 1
ATOM 1894 N N . ILE A 1 234 ? -3.708 -17.063 -1.465 1.00 53.44 234 ILE A N 1
ATOM 1895 C CA . ILE A 1 234 ? -3.629 -15.907 -2.369 1.00 53.44 234 ILE A CA 1
ATOM 1896 C C . ILE A 1 234 ? -2.195 -15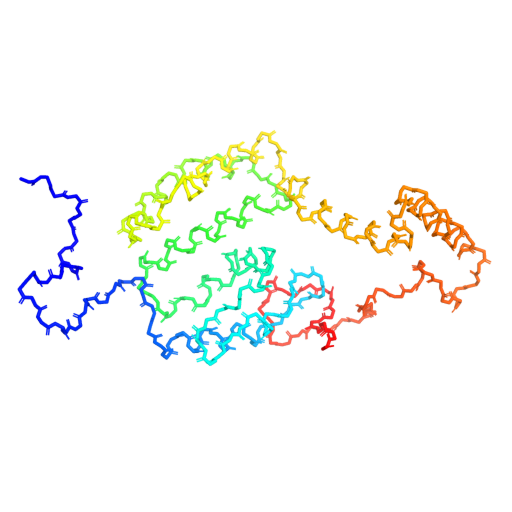.497 -2.757 1.00 53.44 234 ILE A C 1
ATOM 1898 O O . ILE A 1 234 ? -2.028 -14.706 -3.684 1.00 53.44 234 ILE A O 1
ATOM 1902 N N . PHE A 1 235 ? -1.173 -15.996 -2.056 1.00 55.34 235 PHE A N 1
ATOM 1903 C CA . PHE A 1 235 ? 0.246 -15.742 -2.322 1.00 55.34 235 PHE A CA 1
ATOM 1904 C C . PHE A 1 235 ? 0.987 -16.977 -2.855 1.00 55.34 235 PHE A C 1
ATOM 1906 O O . PHE A 1 235 ? 2.207 -16.921 -3.011 1.00 55.34 235 PHE A O 1
ATOM 1913 N N . ASN A 1 236 ? 0.273 -18.061 -3.183 1.00 53.72 236 ASN A N 1
ATOM 1914 C CA . ASN A 1 236 ? 0.843 -19.221 -3.868 1.00 53.72 236 ASN A CA 1
ATOM 1915 C C . ASN A 1 236 ? 1.059 -18.904 -5.355 1.00 53.72 236 ASN A C 1
ATOM 1917 O O . ASN A 1 236 ? 0.326 -19.363 -6.227 1.00 53.72 236 ASN A O 1
ATOM 1921 N N . TYR A 1 237 ? 2.068 -18.084 -5.634 1.00 49.81 237 TYR A N 1
ATOM 1922 C CA . TYR A 1 237 ? 2.647 -17.925 -6.964 1.00 49.81 237 TYR A CA 1
ATOM 1923 C C . TYR A 1 237 ? 3.963 -18.709 -7.027 1.00 49.81 237 TYR A C 1
ATOM 1925 O O . TYR A 1 237 ? 4.674 -18.749 -6.021 1.00 49.81 237 TYR A O 1
ATOM 1933 N N . PRO A 1 238 ? 4.322 -19.307 -8.178 1.00 42.91 238 PRO A N 1
ATOM 1934 C CA . PRO A 1 238 ? 5.616 -19.961 -8.338 1.00 42.91 238 PRO A CA 1
ATOM 1935 C C . PRO A 1 238 ? 6.747 -18.940 -8.121 1.00 42.91 238 PRO A C 1
ATOM 1937 O O . PRO A 1 238 ? 6.873 -17.969 -8.868 1.00 42.91 238 PRO A O 1
ATOM 1940 N N . GLY A 1 239 ? 7.530 -19.133 -7.056 1.00 47.06 239 GLY A N 1
ATOM 1941 C CA . GLY A 1 239 ? 8.663 -18.289 -6.672 1.00 47.06 239 GLY A CA 1
ATOM 1942 C C . GLY A 1 239 ? 9.079 -18.497 -5.211 1.00 47.06 239 GLY A C 1
ATOM 1943 O O . GLY A 1 239 ? 8.245 -18.755 -4.343 1.00 47.06 239 GLY A O 1
ATOM 1944 N N . ARG A 1 240 ? 10.378 -18.367 -4.911 1.00 41.69 240 ARG A N 1
ATOM 1945 C CA . ARG A 1 240 ? 10.928 -18.593 -3.564 1.00 41.69 240 ARG A CA 1
ATOM 1946 C C . ARG A 1 240 ? 10.325 -17.633 -2.536 1.00 41.69 240 ARG A C 1
ATOM 1948 O O . ARG A 1 240 ? 10.485 -16.418 -2.641 1.00 41.69 240 ARG A O 1
ATOM 1955 N N . GLY A 1 241 ? 9.725 -18.169 -1.473 1.00 44.22 241 GLY A N 1
ATOM 1956 C CA . GLY A 1 241 ? 9.172 -17.394 -0.347 1.00 44.22 241 GLY A CA 1
ATOM 1957 C C . GLY A 1 241 ? 10.215 -16.835 0.637 1.00 44.22 241 GLY A C 1
ATOM 1958 O O . GLY A 1 241 ? 9.885 -16.504 1.778 1.00 44.22 241 GLY A O 1
ATOM 1959 N N . LYS A 1 242 ? 11.501 -16.797 0.261 1.00 42.56 242 LYS A N 1
ATOM 1960 C CA . LYS A 1 242 ? 12.601 -16.342 1.125 1.00 42.56 242 LYS A CA 1
ATOM 1961 C C . LYS A 1 242 ? 13.547 -15.426 0.354 1.00 42.56 242 LYS A C 1
ATOM 1963 O O . LYS A 1 242 ? 14.455 -15.889 -0.329 1.00 42.56 242 LYS A O 1
ATOM 1968 N N . GLY A 1 243 ? 13.387 -14.117 0.536 1.00 37.41 243 GLY A N 1
ATOM 1969 C CA . GLY A 1 243 ? 14.486 -13.184 0.301 1.00 37.41 243 GLY A CA 1
ATOM 1970 C C . GLY A 1 243 ? 15.633 -13.501 1.266 1.00 37.41 243 GLY A C 1
ATOM 1971 O O . GLY A 1 243 ? 15.395 -13.722 2.454 1.00 37.41 243 GLY A O 1
ATOM 1972 N N . ALA A 1 244 ? 16.868 -13.556 0.763 1.00 27.39 244 ALA A N 1
ATOM 1973 C CA . ALA A 1 244 ? 18.048 -13.726 1.605 1.00 27.39 244 ALA A CA 1
ATOM 1974 C C . ALA A 1 244 ? 18.113 -12.626 2.686 1.00 27.39 244 ALA A C 1
ATOM 1976 O O . ALA A 1 244 ? 17.809 -11.453 2.418 1.00 27.39 244 ALA A O 1
ATOM 1977 N N . ALA A 1 245 ? 18.463 -13.057 3.901 1.00 32.31 245 ALA A N 1
ATOM 1978 C CA . ALA A 1 245 ? 18.680 -12.219 5.077 1.00 32.31 245 ALA A CA 1
ATOM 1979 C C . ALA A 1 245 ? 19.723 -11.118 4.844 1.00 32.31 245 ALA A C 1
ATOM 1981 O O . ALA A 1 245 ? 20.563 -11.253 3.927 1.00 32.31 245 ALA A O 1
#